Protein 2OZT (pdb70)

Solvent-accessible surface area: 14850 Å² total

Structure (mmCIF, N/CA/C/O backbone):
data_2OZT
#
_entry.id   2OZT
#
_cell.length_a   39.641
_cell.length_b   113.498
_cell.length_c   148.155
_cell.angle_alpha   90.00
_cell.angle_beta   90.00
_cell.angle_gamma   90.00
#
_symmetry.space_group_name_H-M   'C 2 2 21'
#
loop_
_entity.id
_entity.type
_entity.pdbx_description
1 polymer 'Tlr1174 protein'
2 non-polymer 'PHOSPHATE ION'
3 non-polymer 'SODIUM ION'
4 water water
#
loop_
_atom_site.group_PDB
_atom_site.id
_atom_site.type_symbol
_atom_site.label_atom_id
_atom_site.label_alt_id
_atom_site.label_comp_id
_atom_site.label_asym_id
_atom_site.label_entity_id
_atom_site.label_seq_id
_atom_site.pdbx_PDB_ins_code
_atom_site.Cartn_x
_atom_site.Cartn_y
_atom_site.Cartn_z
_atom_site.occupancy
_atom_site.B_iso_or_equiv
_atom_site.auth_seq_id
_atom_site.auth_comp_id
_atom_site.auth_asym_id
_atom_site.auth_atom_id
_atom_site.pdbx_PDB_model_num
ATOM 1 N N . SER A 1 2 ? 9.671 62.224 51.415 1.00 34.77 0 SER A N 1
ATOM 2 C CA . SER A 1 2 ? 10.320 61.206 50.518 1.00 33.98 0 SER A CA 1
ATOM 3 C C . SER A 1 2 ? 11.832 61.227 50.764 1.00 33.51 0 SER A C 1
ATOM 4 O O . SER A 1 2 ? 12.324 62.061 51.529 1.00 34.72 0 SER A O 1
ATOM 7 N N . LEU A 1 3 ? 12.562 60.300 50.136 1.00 31.40 1 LEU A N 1
ATOM 8 C CA . LEU A 1 3 ? 14.029 60.357 50.122 1.00 28.80 1 LEU A CA 1
ATOM 9 C C . LEU A 1 3 ? 14.572 59.722 48.834 1.00 26.92 1 LEU A C 1
ATOM 10 O O . LEU A 1 3 ? 13.819 59.109 48.099 1.00 26.21 1 LEU A O 1
ATOM 15 N N . ARG A 1 4 ? 15.858 59.915 48.567 1.00 24.69 2 ARG A N 1
ATOM 16 C CA . ARG A 1 4 ? 16.447 59.425 47.322 1.00 23.08 2 ARG A CA 1
ATOM 17 C C . ARG A 1 4 ? 17.063 58.052 47.579 1.00 21.51 2 ARG A C 1
ATOM 18 O O . ARG A 1 4 ? 17.375 57.691 48.717 1.00 19.71 2 ARG A O 1
ATOM 26 N N . TRP A 1 5 ? 17.264 57.302 46.501 1.00 20.82 3 TRP A N 1
ATOM 27 C CA . TRP A 1 5 ? 17.865 55.969 46.673 1.00 19.55 3 TRP A CA 1
ATOM 28 C C . TRP A 1 5 ? 18.585 55.503 45.415 1.00 19.12 3 TRP A C 1
ATOM 29 O O . TRP A 1 5 ? 18.430 56.077 44.321 1.00 20.07 3 TRP A O 1
ATOM 40 N N . GLN A 1 6 ? 19.380 54.451 45.597 1.00 18.42 4 GLN A N 1
ATOM 41 C CA . GLN A 1 6 ? 20.092 53.798 44.515 1.00 17.63 4 GLN A CA 1
ATOM 42 C C . GLN A 1 6 ? 20.104 52.309 44.843 1.00 17.33 4 GLN A C 1
ATOM 43 O O . GLN A 1 6 ? 19.952 51.904 46.005 1.00 17.16 4 GLN A O 1
ATOM 49 N N . TRP A 1 7 ? 20.337 51.496 43.804 1.00 15.13 5 TRP A N 1
ATOM 50 C CA . TRP A 1 7 ? 20.487 50.039 43.971 1.00 15.05 5 TRP A CA 1
ATOM 51 C C . TRP A 1 7 ? 21.663 49.573 43.111 1.00 15.43 5 TRP A C 1
ATOM 52 O O . TRP A 1 7 ? 21.979 50.196 42.069 1.00 14.92 5 TRP A O 1
ATOM 63 N N . ARG A 1 8 ? 22.337 48.509 43.565 1.00 14.54 6 ARG A N 1
ATOM 64 C CA . ARG A 1 8 ? 23.430 47.862 42.848 1.00 14.52 6 ARG A CA 1
ATOM 65 C C . ARG A 1 8 ? 23.281 46.370 42.966 1.00 14.50 6 ARG A C 1
ATOM 66 O O . ARG A 1 8 ? 23.031 45.878 44.063 1.00 14.82 6 ARG A O 1
ATOM 74 N N . ILE A 1 9 ? 23.485 45.669 41.850 1.00 13.93 7 ILE A N 1
ATOM 75 C CA . ILE A 1 9 ? 23.590 44.199 41.876 1.00 14.33 7 ILE A CA 1
ATOM 76 C C . ILE A 1 9 ? 24.911 43.790 42.486 1.00 15.19 7 ILE A C 1
ATOM 77 O O . ILE A 1 9 ? 25.910 44.504 42.368 1.00 15.60 7 ILE A O 1
ATOM 82 N N . TYR A 1 10 ? 24.901 42.619 43.137 1.00 14.58 8 TYR A N 1
ATOM 83 C CA . TYR A 1 10 ? 26.133 41.950 43.575 1.00 15.47 8 TYR A CA 1
ATOM 84 C C . TYR A 1 10 ? 26.110 40.510 43.139 1.00 16.42 8 TYR A C 1
ATOM 85 O O . TYR A 1 10 ? 25.056 39.970 42.964 1.00 15.91 8 TYR A O 1
ATOM 94 N N . GLU A 1 11 ? 27.289 39.924 42.899 1.00 19.46 9 GLU A N 1
ATOM 95 C CA . GLU A 1 11 ? 27.395 38.479 42.611 1.00 23.64 9 GLU A CA 1
ATOM 96 C C . GLU A 1 11 ? 28.680 38.028 43.290 1.00 24.45 9 GLU A C 1
ATOM 97 O O . GLU A 1 11 ? 29.775 38.284 42.771 1.00 25.86 9 GLU A O 1
ATOM 103 N N . GLU A 1 12 ? 28.543 37.373 44.448 1.00 24.87 10 GLU A N 1
ATOM 104 C CA . GLU A 1 12 ? 29.643 37.075 45.363 1.00 25.06 10 GLU A CA 1
ATOM 105 C C . GLU A 1 12 ? 29.964 35.570 45.401 1.00 25.11 10 GLU A C 1
ATOM 106 O O . GLU A 1 12 ? 29.118 34.750 45.727 1.00 24.23 10 GLU A O 1
ATOM 112 N N . PRO A 1 13 ? 31.196 35.188 45.031 1.00 24.81 11 PRO A N 1
ATOM 113 C CA . PRO A 1 13 ? 31.528 33.777 45.155 1.00 23.98 11 PRO A CA 1
ATOM 114 C C . PRO A 1 13 ? 31.377 33.242 46.590 1.00 22.43 11 PRO A C 1
ATOM 115 O O . PRO A 1 13 ? 31.685 33.937 47.570 1.00 21.91 11 PRO A O 1
ATOM 119 N N . LEU A 1 14 ? 30.931 31.997 46.711 1.00 21.86 12 LEU A N 1
ATOM 120 C CA . LEU A 1 14 ? 30.840 31.374 48.031 1.00 21.77 12 LEU A CA 1
ATOM 121 C C . LEU A 1 14 ? 32.266 31.108 48.495 1.00 22.89 12 LEU A C 1
ATOM 122 O O . LEU A 1 14 ? 33.185 31.018 47.654 1.00 23.47 12 LEU A O 1
ATOM 127 N N . GLN A 1 15 ? 32.472 30.989 49.812 1.00 22.53 13 GLN A N 1
ATOM 128 C CA . GLN A 1 15 ? 33.813 30.712 50.337 1.00 23.06 13 GLN A CA 1
ATOM 129 C C . GLN A 1 15 ? 34.265 29.299 49.939 1.00 24.57 13 GLN A C 1
ATOM 130 O O . GLN A 1 15 ? 35.458 29.046 49.746 1.00 24.67 13 GLN A O 1
ATOM 136 N N . GLU A 1 16 ? 33.314 28.393 49.851 1.00 24.82 14 GLU A N 1
ATOM 137 C CA . GLU A 1 16 ? 33.527 27.114 49.212 1.00 26.56 14 GLU A CA 1
ATOM 138 C C . GLU A 1 16 ? 32.199 26.662 48.645 1.00 28.02 14 GLU A C 1
ATOM 139 O O . GLU A 1 16 ? 31.141 27.131 49.082 1.00 28.16 14 GLU A O 1
ATOM 145 N N . PRO A 1 17 ? 32.237 25.776 47.635 1.00 29.55 15 PRO A N 1
ATOM 146 C CA . PRO A 1 17 ? 31.008 25.386 46.957 1.00 30.57 15 PRO A CA 1
ATOM 147 C C . PRO A 1 17 ? 30.060 24.655 47.890 1.00 31.94 15 PRO A C 1
ATOM 148 O O . PRO A 1 17 ? 30.514 23.971 48.815 1.00 31.57 15 PRO A O 1
ATOM 152 N N . LEU A 1 18 ? 28.762 24.804 47.643 1.00 32.99 16 LEU A N 1
ATOM 153 C CA . LEU A 1 18 ? 27.736 24.101 48.413 1.00 35.34 16 LEU A CA 1
ATOM 154 C C . LEU A 1 18 ? 26.997 23.069 47.569 1.00 36.83 16 LEU A C 1
ATOM 155 O O . LEU A 1 18 ? 26.290 23.413 46.626 1.00 36.30 16 LEU A O 1
ATOM 160 N N . THR A 1 19 ? 27.144 21.803 47.946 1.00 39.13 17 THR A N 1
ATOM 161 C CA . THR A 1 19 ? 26.437 20.732 47.253 1.00 41.40 17 THR A CA 1
ATOM 162 C C . THR A 1 19 ? 25.119 20.432 47.958 1.00 42.44 17 THR A C 1
ATOM 163 O O . THR A 1 19 ? 25.076 20.194 49.170 1.00 42.62 17 THR A O 1
ATOM 167 N N . THR A 1 20 ? 24.043 20.479 47.188 1.00 43.52 18 THR A 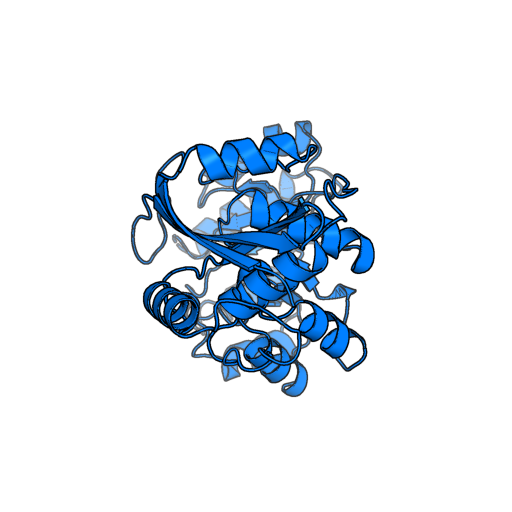N 1
ATOM 168 C CA . THR A 1 20 ? 22.742 20.005 47.632 1.00 44.97 18 THR A CA 1
ATOM 169 C C . THR A 1 20 ? 22.320 18.882 46.691 1.00 45.65 18 THR A C 1
ATOM 170 O O . THR A 1 20 ? 22.990 18.621 45.687 1.00 45.91 18 THR A O 1
ATOM 174 N N . ALA A 1 21 ? 21.199 18.239 47.005 1.00 46.41 19 ALA A N 1
ATOM 175 C CA . ALA A 1 21 ? 20.592 17.252 46.111 1.00 47.19 19 ALA A CA 1
ATOM 176 C C . ALA A 1 21 ? 20.295 17.819 44.707 1.00 47.46 19 ALA A C 1
ATOM 177 O O . ALA A 1 21 ? 20.292 17.072 43.724 1.00 48.15 19 ALA A O 1
ATOM 179 N N . GLN A 1 22 ? 20.077 19.134 44.622 1.00 47.46 20 GLN A N 1
ATOM 180 C CA . GLN A 1 22 ? 19.683 19.804 43.369 1.00 47.32 20 GLN A CA 1
ATOM 181 C C . GLN A 1 22 ? 20.852 20.430 42.586 1.00 46.47 20 GLN A C 1
ATOM 182 O O . GLN A 1 22 ? 20.634 21.163 41.616 1.00 47.05 20 GLN A O 1
ATOM 188 N N . GLY A 1 23 ? 22.088 20.153 42.996 1.00 45.57 21 GLY A N 1
ATOM 189 C CA . GLY A 1 23 ? 23.251 20.716 42.295 1.00 43.60 21 GLY A CA 1
ATOM 190 C C . GLY A 1 23 ? 24.179 21.519 43.190 1.00 42.23 21 GLY A C 1
ATOM 191 O O . GLY A 1 23 ? 23.879 21.748 44.362 1.00 42.29 21 GLY A O 1
ATOM 192 N N . VAL A 1 24 ? 25.312 21.934 42.624 1.00 40.44 22 VAL A N 1
ATOM 193 C CA . VAL A 1 24 ? 26.368 22.616 43.369 1.00 38.36 22 VAL A CA 1
ATOM 194 C C . VAL A 1 24 ? 26.254 24.120 43.154 1.00 36.61 22 VAL A C 1
ATOM 195 O O . VAL A 1 24 ? 26.225 24.589 42.017 1.00 37.48 22 VAL A O 1
ATOM 199 N N A TRP A 1 25 ? 26.165 24.849 44.274 0.50 35.08 23 TRP A N 1
ATOM 200 N N B TRP A 1 25 ? 26.200 24.881 44.231 0.50 35.68 23 TRP A N 1
ATOM 201 C CA A TRP A 1 25 ? 26.124 26.319 44.335 0.50 33.13 23 TRP A CA 1
ATOM 202 C CA B TRP A 1 25 ? 26.108 26.317 44.074 0.50 34.12 23 TRP A CA 1
ATOM 203 C C A TRP A 1 25 ? 27.557 26.876 44.345 0.50 31.89 23 TRP A C 1
ATOM 204 C C B TRP A 1 25 ? 27.456 26.959 44.388 0.50 32.57 23 TRP A C 1
ATOM 205 O O A TRP A 1 25 ? 28.394 26.379 45.105 0.50 32.07 23 TRP A O 1
ATOM 206 O O B TRP A 1 25 ? 28.131 26.577 45.344 0.50 32.61 23 TRP A O 1
ATOM 227 N N . ARG A 1 26 ? 27.847 27.903 43.538 1.00 30.99 24 ARG A N 1
ATOM 228 C CA . ARG A 1 26 ? 29.195 28.513 43.547 1.00 29.24 24 ARG A CA 1
ATOM 229 C C . ARG A 1 26 ? 29.255 30.015 43.885 1.00 26.87 24 ARG A C 1
ATOM 230 O O . ARG A 1 26 ? 30.320 30.571 44.155 1.00 24.69 24 ARG A O 1
ATOM 238 N N . SER A 1 27 ? 28.090 30.655 43.920 1.00 25.02 25 SER A N 1
ATOM 239 C CA . SER A 1 27 ? 28.038 32.076 44.162 1.00 22.94 25 SER A CA 1
ATOM 240 C C . SER A 1 27 ? 26.635 32.400 44.653 1.00 21.58 25 SER A C 1
ATOM 241 O O . SER A 1 27 ? 25.735 31.563 44.557 1.00 20.37 25 SER A O 1
ATOM 244 N N . ARG A 1 28 ? 26.496 33.596 45.224 1.00 19.35 26 ARG A N 1
ATOM 245 C CA . ARG A 1 28 ? 25.177 34.173 45.567 1.00 17.18 26 ARG A CA 1
ATOM 246 C C . ARG A 1 28 ? 25.108 35.550 44.949 1.00 15.39 26 ARG A C 1
ATOM 247 O O . ARG A 1 28 ? 26.092 36.270 44.983 1.00 17.42 26 ARG A O 1
ATOM 255 N N . SER A 1 29 ? 23.935 35.909 44.437 1.00 14.29 27 SER A N 1
ATOM 256 C CA . SER A 1 29 ? 23.710 37.243 43.840 1.00 14.51 27 SER A CA 1
ATOM 257 C C . SER A 1 29 ? 22.557 37.911 44.582 1.00 14.43 27 SER A C 1
ATOM 258 O O . SER A 1 29 ? 21.735 37.247 45.224 1.00 14.48 27 SER A O 1
ATOM 261 N N . GLY A 1 30 ? 22.489 39.238 44.463 1.00 13.50 28 GLY A N 1
ATOM 262 C CA . GLY A 1 30 ? 21.379 39.999 45.087 1.00 13.27 28 GLY A CA 1
ATOM 263 C C . GLY A 1 30 ? 21.515 41.445 44.743 1.00 13.16 28 GLY A C 1
ATOM 264 O O . GLY A 1 30 ? 22.290 41.819 43.845 1.00 12.76 28 GLY A O 1
ATOM 265 N N . ILE A 1 31 ? 20.749 42.255 45.468 1.00 11.83 29 ILE A N 1
ATOM 266 C CA . ILE A 1 31 ? 20.754 43.705 45.281 1.00 12.01 29 ILE A CA 1
ATOM 267 C C . ILE A 1 31 ? 21.001 44.360 46.605 1.00 12.43 29 ILE A C 1
ATOM 268 O O . ILE A 1 31 ? 20.411 43.963 47.637 1.00 12.52 29 ILE A O 1
ATOM 273 N N . TYR A 1 32 ? 21.878 45.367 46.589 1.00 13.33 30 TYR A N 1
ATOM 274 C CA . TYR A 1 32 ? 21.981 46.295 47.744 1.00 12.84 30 TYR A CA 1
ATOM 275 C C . TYR A 1 32 ? 21.286 47.604 47.441 1.00 13.47 30 TYR A C 1
ATOM 276 O O . TYR A 1 32 ? 21.406 48.140 46.342 1.00 13.41 30 TYR A O 1
ATOM 285 N N . LEU A 1 33 ? 20.560 48.102 48.445 1.00 13.74 31 LEU A N 1
ATOM 286 C CA . LEU A 1 33 ? 19.859 49.388 48.362 1.00 13.27 31 LEU A CA 1
ATOM 287 C C . LEU A 1 33 ? 20.565 50.374 49.264 1.00 14.69 31 LEU A C 1
ATOM 288 O O . LEU A 1 33 ? 20.936 50.038 50.373 1.00 13.81 31 LEU A O 1
ATOM 293 N N . ARG A 1 34 ? 20.704 51.609 48.757 1.00 15.54 32 ARG A N 1
ATOM 294 C CA . ARG A 1 34 ? 21.237 52.729 49.576 1.00 15.53 32 ARG A CA 1
ATOM 295 C C . ARG A 1 34 ? 20.269 53.891 49.509 1.00 15.42 32 ARG A C 1
ATOM 296 O O . ARG A 1 34 ? 20.005 54.378 48.422 1.00 16.18 32 ARG A O 1
ATOM 304 N N . LEU A 1 35 ? 19.792 54.340 50.689 1.00 16.30 33 LEU A N 1
ATOM 305 C CA . LEU A 1 35 ? 18.747 55.363 50.815 1.00 18.11 33 LEU A CA 1
ATOM 306 C C . LEU A 1 35 ? 19.409 56.569 51.470 1.00 17.60 33 LEU A C 1
ATOM 307 O O . LEU A 1 35 ? 20.239 56.405 52.326 1.00 17.18 33 LEU A O 1
ATOM 312 N N . GLU A 1 36 ? 19.087 57.777 51.003 1.00 18.88 34 GLU A N 1
ATOM 313 C CA . GLU A 1 36 ? 19.672 58.959 51.646 1.00 20.36 34 GLU A CA 1
ATOM 314 C C . GLU A 1 36 ? 18.631 60.051 51.719 1.00 21.29 34 GLU A C 1
ATOM 315 O O . GLU A 1 36 ? 17.972 60.352 50.731 1.00 22.39 34 GLU A O 1
ATOM 321 N N . ASP A 1 37 ? 18.479 60.634 52.908 1.00 22.92 35 ASP A N 1
ATOM 322 C CA . ASP A 1 37 ? 17.532 61.749 53.029 1.00 23.56 35 ASP A CA 1
ATOM 323 C C . ASP A 1 37 ? 18.197 63.094 52.728 1.00 24.50 35 ASP A C 1
ATOM 324 O O . ASP A 1 37 ? 19.413 63.175 52.482 1.00 23.21 35 ASP A O 1
ATOM 329 N N . GLU A 1 38 ? 17.383 64.144 52.738 1.00 26.67 36 GLU A N 1
ATOM 330 C CA . GLU A 1 38 ? 17.839 65.476 52.322 1.00 28.60 36 GLU A CA 1
ATOM 331 C C . GLU A 1 38 ? 19.046 65.932 53.145 1.00 27.86 36 GLU A C 1
ATOM 332 O O . GLU A 1 38 ? 19.941 66.596 52.614 1.00 27.78 36 GLU A O 1
ATOM 338 N N . GLN A 1 39 ? 19.063 65.591 54.429 1.00 27.55 37 GLN A N 1
ATOM 339 C CA . GLN A 1 39 ? 20.153 65.977 55.312 1.00 27.25 37 GLN A CA 1
ATOM 340 C C . GLN A 1 39 ? 21.465 65.209 55.107 1.00 27.57 37 GLN A C 1
ATOM 341 O O . GLN A 1 39 ? 22.534 65.706 55.432 1.00 29.64 37 GLN A O 1
ATOM 347 N N . GLY A 1 40 ? 21.400 63.999 54.567 1.00 24.91 38 GLY A N 1
ATOM 348 C CA . GLY A 1 40 ? 22.624 63.212 54.434 1.00 23.68 38 GLY A CA 1
ATOM 349 C C . GLY A 1 40 ? 22.618 61.931 55.252 1.00 22.62 38 GLY A C 1
ATOM 350 O O . GLY A 1 40 ? 23.632 61.216 55.318 1.00 23.52 38 GLY A O 1
ATOM 351 N N . GLN A 1 41 ? 21.494 61.641 55.889 1.00 20.85 39 GLN A N 1
ATOM 352 C CA . GLN A 1 41 ? 21.409 60.375 56.668 1.00 21.26 39 GLN A CA 1
ATOM 353 C C . GLN A 1 41 ? 21.203 59.265 55.660 1.00 20.44 39 GLN A C 1
ATOM 354 O O . GLN A 1 41 ? 20.543 59.485 54.661 1.00 20.28 39 GLN A O 1
ATOM 360 N N . VAL A 1 42 ? 21.796 58.108 55.937 1.00 21.24 40 VAL A N 1
ATOM 361 C CA . VAL A 1 42 ? 21.815 57.026 54.930 1.00 21.13 40 VAL A CA 1
ATOM 362 C C . VAL A 1 42 ? 21.271 55.752 55.559 1.00 20.90 40 VAL A C 1
ATOM 363 O O . VAL A 1 42 ? 21.434 55.526 56.754 1.00 22.88 40 VAL A O 1
ATOM 367 N N . GLY A 1 43 ? 20.583 54.946 54.749 1.00 18.46 41 GLY A N 1
ATOM 368 C CA . GLY A 1 43 ? 20.156 53.608 55.223 1.00 17.46 41 GLY A CA 1
ATOM 369 C C . GLY A 1 43 ? 20.481 52.624 54.113 1.00 16.88 41 GLY A C 1
ATOM 370 O O . GLY A 1 43 ? 20.718 53.015 52.964 1.00 16.28 41 GLY A O 1
ATOM 371 N N . TYR A 1 44 ? 20.514 51.341 54.490 1.00 15.45 42 TYR A N 1
ATOM 372 C CA . TYR A 1 44 ? 20.880 50.268 53.522 1.00 15.38 42 TYR A CA 1
ATOM 373 C C . TYR A 1 44 ? 19.994 49.057 53.698 1.00 15.09 42 TYR A C 1
ATOM 374 O O . TYR A 1 44 ? 19.563 48.774 54.798 1.00 15.74 42 TYR A O 1
ATOM 383 N N . GLY A 1 45 ? 19.768 48.334 52.598 1.00 13.36 43 GLY A N 1
ATOM 384 C CA . GLY A 1 45 ? 18.968 47.096 52.663 1.00 13.75 43 GLY A CA 1
ATOM 385 C C . GLY A 1 45 ? 19.531 46.157 51.614 1.00 13.69 43 GLY A C 1
ATOM 386 O O . GLY A 1 45 ? 20.332 46.522 50.744 1.00 13.97 43 GLY A O 1
ATOM 387 N N . GLU A 1 46 ? 19.089 44.909 51.738 1.00 12.77 44 GLU A N 1
ATOM 388 C CA . GLU A 1 46 ? 19.537 43.855 50.819 1.00 13.76 44 GLU A CA 1
ATOM 389 C C . GLU A 1 46 ? 18.361 42.999 50.385 1.00 13.37 44 GLU A C 1
ATOM 390 O O . GLU A 1 46 ? 17.569 42.544 51.215 1.00 13.01 44 GLU A O 1
ATOM 396 N N . ILE A 1 47 ? 18.286 42.757 49.069 1.00 11.99 45 ILE A N 1
ATOM 397 C CA . ILE A 1 47 ? 17.270 41.883 48.443 1.00 12.96 45 ILE A CA 1
ATOM 398 C C . ILE A 1 47 ? 17.999 40.697 47.823 1.00 12.72 45 ILE A C 1
ATOM 399 O O . ILE A 1 47 ? 18.756 40.848 46.858 1.00 13.64 45 ILE A O 1
ATOM 404 N N . ALA A 1 48 ? 17.802 39.502 48.392 1.00 12.37 46 ALA A N 1
ATOM 405 C CA . ALA A 1 48 ? 18.536 38.328 47.931 1.00 13.66 46 ALA A CA 1
ATOM 406 C C . ALA A 1 48 ? 17.660 37.075 47.913 1.00 13.80 46 ALA A C 1
ATOM 407 O O . ALA A 1 48 ? 17.898 36.165 48.707 1.00 13.47 46 ALA A O 1
ATOM 409 N N . PRO A 1 49 ? 16.697 36.976 46.993 1.00 13.28 47 PRO A N 1
ATOM 410 C CA . PRO A 1 49 ? 15.931 35.738 46.918 1.00 13.18 47 PRO A CA 1
ATOM 411 C C . PRO A 1 49 ? 16.870 34.555 46.616 1.00 14.25 47 PRO A C 1
ATOM 412 O O . PRO A 1 49 ? 17.967 34.727 46.018 1.00 13.71 47 PRO A O 1
ATOM 416 N N . LEU A 1 50 ? 16.490 33.379 47.096 1.00 14.62 48 LEU A N 1
ATOM 417 C CA . LEU A 1 50 ? 17.358 32.214 46.975 1.00 16.43 48 LEU A CA 1
ATOM 418 C C . LEU A 1 50 ? 16.800 31.294 45.876 1.00 16.86 48 LEU A C 1
ATOM 419 O O . LEU A 1 50 ? 15.662 30.881 45.963 1.00 19.21 48 LEU A O 1
ATOM 424 N N . PRO A 1 51 ? 17.576 31.069 44.784 1.00 18.27 49 PRO A N 1
ATOM 425 C CA . PRO A 1 51 ? 17.092 30.240 43.677 1.00 19.54 49 PRO A CA 1
ATOM 426 C C . PRO A 1 51 ? 16.526 28.900 44.165 1.00 19.29 49 PRO A C 1
ATOM 427 O O . PRO A 1 51 ? 17.180 28.194 44.953 1.00 20.05 49 PRO A O 1
ATOM 431 N N . GLY A 1 52 ? 15.319 28.596 43.704 1.00 21.44 50 GLY A N 1
ATOM 432 C CA . GLY A 1 52 ? 14.663 27.350 44.074 1.00 23.59 50 GLY A CA 1
ATOM 433 C C . GLY A 1 52 ? 13.710 27.492 45.236 1.00 24.08 50 GLY A C 1
ATOM 434 O O . GLY A 1 52 ? 12.837 26.650 45.407 1.00 25.96 50 GLY A O 1
ATOM 435 N N . TRP A 1 53 ? 13.852 28.564 46.025 1.00 21.90 51 TRP A N 1
ATOM 436 C CA . TRP A 1 53 ? 13.032 28.742 47.208 1.00 21.50 51 TRP A CA 1
ATOM 437 C C . TRP A 1 53 ? 11.921 29.760 46.919 1.00 22.84 51 TRP A C 1
ATOM 438 O O . TRP A 1 53 ? 12.122 30.989 46.950 1.00 22.75 51 TRP A O 1
ATOM 449 N N . GLY A 1 54 ? 10.736 29.254 46.628 1.00 23.48 52 GLY A N 1
ATOM 450 C CA . GLY A 1 54 ? 9.643 30.088 46.155 1.00 22.97 52 GLY A CA 1
ATOM 451 C C . GLY A 1 54 ? 9.767 30.564 44.712 1.00 23.25 52 GLY A C 1
ATOM 452 O O . GLY A 1 54 ? 10.692 30.177 43.979 1.00 24.94 52 GLY A O 1
ATOM 453 N N . SER A 1 55 ? 8.862 31.456 44.327 1.00 22.86 53 SER A N 1
ATOM 454 C CA . SER A 1 55 ? 8.756 31.903 42.940 1.00 22.95 53 SER A CA 1
ATOM 455 C C . SER A 1 55 ? 9.471 33.210 42.637 1.00 21.87 53 SER A C 1
ATOM 456 O O . SER A 1 55 ? 9.551 33.612 41.469 1.00 21.87 53 SER A O 1
ATOM 459 N N . GLU A 1 56 ? 9.971 33.889 43.669 1.00 19.42 54 GLU A N 1
ATOM 460 C CA . GLU A 1 56 ? 10.605 35.189 43.408 1.00 18.30 54 GLU A CA 1
ATOM 461 C C . GLU A 1 56 ? 11.974 34.973 42.769 1.00 18.42 54 GLU A C 1
ATOM 462 O O . GLU A 1 56 ? 12.767 34.099 43.198 1.00 18.87 54 GLU A O 1
ATOM 468 N N . THR A 1 57 ? 12.253 35.758 41.730 1.00 17.56 55 THR A N 1
ATOM 469 C CA . THR A 1 57 ? 13.567 35.718 41.078 1.00 17.15 55 THR A CA 1
ATOM 470 C C . THR A 1 57 ? 14.263 37.068 41.198 1.00 15.70 55 THR A C 1
ATOM 471 O O . THR A 1 57 ? 13.623 38.097 41.281 1.00 15.78 55 THR A O 1
ATOM 475 N N . LEU A 1 58 ? 15.584 37.039 41.198 1.00 14.82 56 LEU A N 1
ATOM 476 C CA . LEU A 1 58 ? 16.335 38.267 41.243 1.00 14.49 56 LEU A CA 1
ATOM 477 C C . LEU A 1 58 ? 15.961 39.111 40.033 1.00 15.03 56 LEU A C 1
ATOM 478 O O . LEU A 1 58 ? 15.859 40.353 40.131 1.00 14.44 56 LEU A O 1
ATOM 483 N N . ASN A 1 59 ? 15.770 38.506 38.868 1.00 13.80 57 ASN A N 1
ATOM 484 C CA . ASN A 1 59 ? 15.367 39.332 37.702 1.00 14.58 57 ASN A CA 1
ATOM 485 C C . ASN A 1 59 ? 14.084 40.090 37.921 1.00 14.50 57 ASN A C 1
ATOM 486 O O . ASN A 1 59 ? 13.951 41.266 37.490 1.00 15.39 57 ASN A O 1
ATOM 491 N N . ALA A 1 60 ? 13.136 39.491 38.613 1.00 14.14 58 ALA A N 1
ATOM 492 C CA . ALA A 1 60 ? 11.890 40.183 38.896 1.00 15.19 58 ALA A CA 1
ATOM 493 C C . ALA A 1 60 ? 12.105 41.332 39.902 1.00 14.26 58 ALA A C 1
ATOM 494 O O . ALA A 1 60 ? 11.460 42.397 39.810 1.00 14.57 58 ALA A O 1
ATOM 496 N N . ASP A 1 61 ? 13.002 41.147 40.870 1.00 14.86 59 ASP A N 1
ATOM 497 C CA . ASP A 1 61 ? 13.327 42.199 41.837 1.00 14.35 59 ASP A CA 1
ATOM 498 C C . ASP A 1 61 ? 14.022 43.371 41.117 1.00 13.85 59 ASP A C 1
ATOM 499 O O . ASP A 1 61 ? 13.811 44.567 41.447 1.00 14.98 59 ASP A O 1
ATOM 504 N N . ILE A 1 62 ? 14.862 43.037 40.131 1.00 13.79 60 ILE A N 1
ATOM 505 C CA . ILE A 1 62 ? 15.575 44.073 39.352 1.00 13.92 60 ILE A CA 1
ATOM 506 C C . ILE A 1 62 ? 14.562 44.899 38.571 1.00 13.86 60 ILE A C 1
ATOM 507 O O . ILE A 1 62 ? 14.612 46.156 38.578 1.00 14.61 60 ILE A O 1
ATOM 512 N N . ALA A 1 63 ? 13.616 44.227 37.937 1.00 13.93 61 ALA A N 1
ATOM 513 C CA . ALA A 1 63 ? 12.570 44.924 37.191 1.00 15.07 61 ALA A CA 1
ATOM 514 C C . ALA A 1 63 ? 11.796 45.858 38.136 1.00 15.99 61 ALA A C 1
ATOM 515 O O . ALA A 1 63 ? 11.524 47.012 37.808 1.00 17.11 61 ALA A O 1
ATOM 517 N N . LEU A 1 64 ? 11.456 45.369 39.327 1.00 15.22 62 LEU A N 1
ATOM 518 C CA . LEU A 1 64 ? 10.813 46.194 40.342 1.00 15.75 62 LEU A CA 1
ATOM 519 C C . LEU A 1 64 ? 11.639 47.420 40.632 1.00 14.25 62 LEU A C 1
ATOM 520 O O . LEU A 1 64 ? 11.098 48.550 40.620 1.00 16.50 62 LEU A O 1
ATOM 525 N N . CYS A 1 65 ? 12.939 47.258 40.887 1.00 13.86 63 CYS A N 1
ATOM 526 C CA . CYS A 1 65 ? 13.785 48.405 41.198 1.00 14.20 63 CYS A CA 1
ATOM 527 C C . CYS A 1 65 ? 13.763 49.420 40.062 1.00 16.36 63 CYS A C 1
ATOM 528 O O . CYS A 1 65 ? 13.797 50.617 40.307 1.00 17.90 63 CYS A O 1
ATOM 531 N N . GLN A 1 66 ? 13.679 48.955 38.823 1.00 15.53 64 GLN A N 1
ATOM 532 C CA . GLN A 1 66 ? 13.708 49.883 37.677 1.00 15.68 64 GLN A CA 1
ATOM 533 C C . 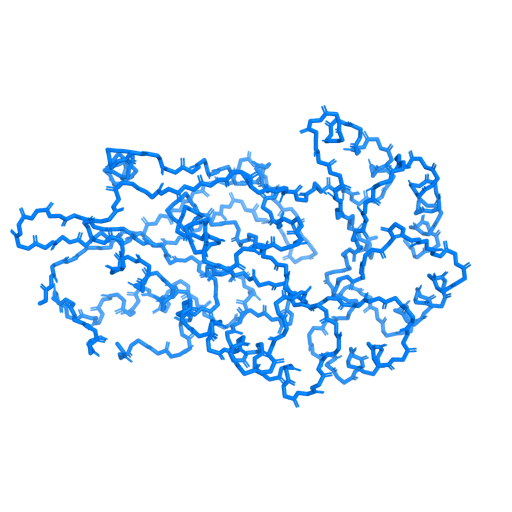GLN A 1 66 ? 12.370 50.554 37.453 1.00 17.88 64 GLN A C 1
ATOM 534 O O . GLN A 1 66 ? 12.302 51.574 36.738 1.00 20.19 64 GLN A O 1
ATOM 540 N N . GLN A 1 67 ? 11.304 50.015 38.028 1.00 18.31 65 GLN A N 1
ATOM 541 C CA . GLN A 1 67 ? 9.955 50.566 37.861 1.00 20.83 65 GLN A CA 1
ATOM 542 C C . GLN A 1 67 ? 9.591 51.579 38.936 1.00 20.99 65 GLN A C 1
ATOM 543 O O . GLN A 1 67 ? 8.731 52.441 38.708 1.00 22.57 65 GLN A O 1
ATOM 549 N N . LEU A 1 68 ? 10.222 51.493 40.104 1.00 20.93 66 LEU A N 1
ATOM 550 C CA . LEU A 1 68 ? 9.907 52.428 41.210 1.00 20.94 66 LEU A CA 1
ATOM 551 C C . LEU A 1 68 ? 10.353 53.857 40.936 1.00 22.51 66 LEU A C 1
ATOM 552 O O . LEU A 1 68 ? 11.367 54.078 40.276 1.00 23.53 66 LEU A O 1
ATOM 557 N N . PRO A 1 69 ? 9.616 54.837 41.488 1.00 24.69 67 PRO A N 1
ATOM 558 C CA . PRO A 1 69 ? 10.018 56.247 41.379 1.00 26.33 67 PRO A CA 1
ATOM 559 C C . PRO A 1 69 ? 11.372 56.548 42.018 1.00 27.21 67 PRO A C 1
ATOM 560 O O . PRO A 1 69 ? 11.826 55.795 42.879 1.00 28.28 67 PRO A O 1
ATOM 564 N N . GLY A 1 70 ? 12.004 57.645 41.612 1.00 27.29 68 GLY A N 1
ATOM 565 C CA . GLY A 1 70 ? 13.284 58.071 42.161 1.00 28.87 68 GLY A CA 1
ATOM 566 C C . GLY A 1 70 ? 13.234 58.568 43.602 1.00 30.68 68 GLY A C 1
ATOM 567 O O . GLY A 1 70 ? 14.280 58.786 44.222 1.00 29.97 68 GLY A O 1
ATOM 568 N N . HIS A 1 71 ? 12.025 58.758 44.125 1.00 31.43 69 HIS A N 1
ATOM 569 C CA . HIS A 1 71 ? 11.846 59.162 45.527 1.00 33.48 69 HIS A CA 1
ATOM 570 C C . HIS A 1 71 ? 10.882 58.195 46.212 1.00 33.08 69 HIS A C 1
ATOM 571 O O . HIS A 1 71 ? 9.751 57.988 45.738 1.00 34.53 69 HIS A O 1
ATOM 578 N N . LEU A 1 72 ? 11.303 57.652 47.346 1.00 31.02 70 LEU A N 1
ATOM 579 C CA . LEU A 1 72 ? 10.506 56.666 48.055 1.00 29.99 70 LEU A CA 1
ATOM 580 C C . LEU A 1 72 ? 9.676 57.289 49.175 1.00 29.13 70 LEU A C 1
ATOM 581 O O . LEU A 1 72 ? 10.127 58.209 49.865 1.00 27.85 70 LEU A O 1
ATOM 586 N N . THR A 1 73 ? 8.496 56.723 49.366 1.00 27.77 71 THR A N 1
ATOM 587 C CA . THR A 1 73 ? 7.609 57.044 50.490 1.00 27.77 71 THR A CA 1
ATOM 588 C C . THR A 1 73 ? 7.025 55.712 50.921 1.00 27.80 71 THR A C 1
ATOM 589 O O . THR A 1 73 ? 7.069 54.770 50.149 1.00 26.99 71 THR A O 1
ATOM 593 N N . PRO A 1 74 ? 6.440 55.625 52.136 1.00 28.30 72 PRO A N 1
ATOM 594 C CA . PRO A 1 74 ? 5.702 54.427 52.576 1.00 28.35 72 PRO A CA 1
ATOM 595 C C . PRO A 1 74 ? 4.611 53.970 51.608 1.00 28.50 72 PRO A C 1
ATOM 596 O O . PRO A 1 74 ? 4.456 52.755 51.367 1.00 29.19 72 PRO A O 1
ATOM 600 N N . GLU A 1 75 ? 3.873 54.918 51.037 1.00 29.66 73 GLU A N 1
ATOM 601 C CA . GLU A 1 75 ? 2.844 54.570 50.061 1.00 30.25 73 GLU A CA 1
ATOM 602 C C . GLU A 1 75 ? 3.435 53.965 48.766 1.00 29.43 73 GLU A C 1
ATOM 603 O O . GLU A 1 75 ? 2.907 52.973 48.239 1.00 29.74 73 GLU A O 1
ATOM 609 N N . ILE A 1 76 ? 4.550 54.517 48.284 1.00 29.00 74 ILE A N 1
ATOM 610 C CA . ILE A 1 76 ? 5.262 53.894 47.148 1.00 28.13 74 ILE A CA 1
ATOM 611 C C . ILE A 1 76 ? 5.736 52.468 47.514 1.00 28.18 74 ILE A C 1
ATOM 612 O O . ILE A 1 76 ? 5.550 51.510 46.739 1.00 28.11 74 ILE A O 1
ATOM 625 N N . ALA A 1 78 ? 4.433 50.467 49.610 1.00 28.25 76 ALA A N 1
ATOM 626 C CA . ALA A 1 78 ? 3.253 49.607 49.703 1.00 27.85 76 ALA A CA 1
ATOM 627 C C . ALA A 1 78 ? 2.825 49.038 48.351 1.00 27.45 76 ALA A C 1
ATOM 628 O O . ALA A 1 78 ? 2.072 48.061 48.309 1.00 28.83 76 ALA A O 1
ATOM 630 N N . THR A 1 79 ? 3.348 49.586 47.250 1.00 26.50 77 THR A N 1
ATOM 631 C CA . THR A 1 79 ? 3.006 49.079 45.913 1.00 26.26 77 THR A CA 1
ATOM 632 C C . THR A 1 79 ? 3.873 47.866 45.552 1.00 25.34 77 THR A C 1
ATOM 633 O O . THR A 1 79 ? 3.617 47.196 44.553 1.00 26.35 77 THR A O 1
ATOM 637 N N . ILE A 1 80 ? 4.889 47.567 46.357 1.00 24.37 78 ILE A N 1
ATOM 638 C CA . ILE A 1 80 ? 5.730 46.396 46.040 1.00 23.48 78 ILE A CA 1
ATOM 639 C C . ILE A 1 80 ? 4.887 45.111 46.095 1.00 23.69 78 ILE A C 1
ATOM 640 O O . ILE A 1 80 ? 4.236 44.857 47.108 1.00 24.41 78 ILE A O 1
ATOM 645 N N . PRO A 1 81 ? 4.857 44.312 44.998 1.00 23.82 79 PRO A N 1
ATOM 646 C CA . PRO A 1 81 ? 4.008 43.107 44.988 1.00 24.04 79 PRO A CA 1
ATOM 647 C C . PRO A 1 81 ? 4.311 42.129 46.122 1.00 24.06 79 PRO A C 1
ATOM 648 O O . PRO A 1 81 ? 5.478 41.910 46.456 1.00 22.81 79 PRO A O 1
ATOM 652 N N . GLU A 1 82 ? 3.273 41.541 46.709 1.00 23.94 80 GLU A N 1
ATOM 653 C CA . GLU A 1 82 ? 3.420 40.480 47.689 1.00 24.32 80 GLU A CA 1
ATOM 654 C C . GLU A 1 82 ? 4.187 39.312 47.105 1.00 22.95 80 GLU A C 1
ATOM 655 O O . GLU A 1 82 ? 4.770 38.511 47.855 1.00 23.21 80 GLU A O 1
ATOM 661 N N . ALA A 1 83 ? 4.197 39.197 45.772 1.00 20.98 81 ALA A N 1
ATOM 662 C CA . ALA A 1 83 ? 4.906 38.092 45.121 1.00 20.65 81 ALA A CA 1
ATOM 663 C C . ALA A 1 83 ? 6.432 38.292 45.148 1.00 18.71 81 ALA A C 1
ATOM 664 O O . ALA A 1 83 ? 7.177 37.430 44.709 1.00 18.87 81 ALA A O 1
ATOM 666 N N . LEU A 1 84 ? 6.886 39.443 45.645 1.00 17.34 82 LEU A N 1
ATOM 667 C CA . LEU A 1 84 ? 8.342 39.708 45.753 1.00 15.93 82 LEU A CA 1
ATOM 668 C C . LEU A 1 84 ? 8.734 39.944 47.233 1.00 14.85 82 LEU A C 1
ATOM 669 O O . LEU A 1 84 ? 9.107 41.064 47.635 1.00 14.43 82 LEU A O 1
ATOM 674 N N . PRO A 1 85 ? 8.626 38.908 48.064 1.00 14.10 83 PRO A N 1
ATOM 675 C CA . PRO A 1 85 ? 8.856 39.119 49.507 1.00 14.02 83 PRO A CA 1
ATOM 676 C C . PRO A 1 85 ? 10.275 39.507 49.883 1.00 13.92 83 PRO A C 1
ATOM 677 O O . PRO A 1 85 ? 10.456 40.276 50.833 1.00 13.57 83 PRO A O 1
ATOM 681 N N . ALA A 1 86 ? 11.291 39.017 49.168 1.00 13.38 84 ALA A N 1
ATOM 682 C CA . ALA A 1 86 ? 12.657 39.504 49.455 1.00 12.55 84 ALA A CA 1
ATOM 683 C C . ALA A 1 86 ? 12.798 41.015 49.172 1.00 12.37 84 ALA A C 1
ATOM 684 O O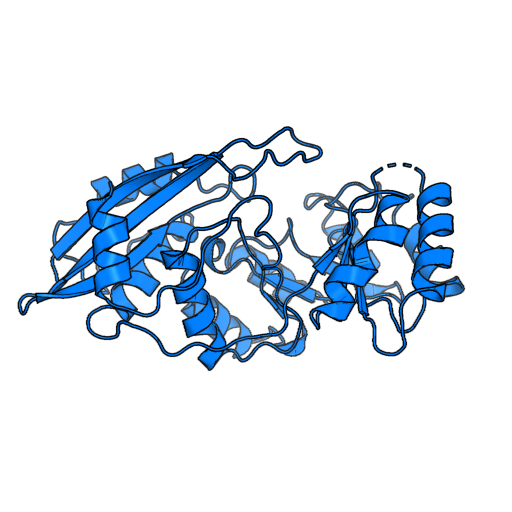 . ALA A 1 86 ? 13.500 41.704 49.906 1.00 13.53 84 ALA A O 1
ATOM 686 N N . ALA A 1 87 ? 12.140 41.474 48.102 1.00 11.90 85 ALA A N 1
ATOM 687 C CA . ALA A 1 87 ? 12.121 42.929 47.840 1.00 12.00 85 ALA A CA 1
ATOM 688 C C . ALA A 1 87 ? 11.408 43.684 48.958 1.00 13.39 85 ALA A C 1
ATOM 689 O O . ALA A 1 87 ? 11.905 44.743 49.382 1.00 14.21 85 ALA A O 1
ATOM 691 N N . GLN A 1 88 ? 10.269 43.171 49.430 1.00 13.44 86 GLN A N 1
ATOM 692 C CA . GLN A 1 88 ? 9.593 43.758 50.591 1.00 14.74 86 GLN A CA 1
ATOM 693 C C . GLN A 1 88 ? 10.546 43.848 51.789 1.00 14.53 86 GLN A C 1
ATOM 694 O O . GLN A 1 88 ? 10.628 44.886 52.471 1.00 14.84 86 GLN A O 1
ATOM 700 N N . PHE A 1 89 ? 11.279 42.781 52.077 1.00 14.48 87 PHE A N 1
ATOM 701 C CA . PHE A 1 89 ? 12.233 42.807 53.190 1.00 13.65 87 PHE A CA 1
ATOM 702 C C . PHE A 1 89 ? 13.307 43.851 52.954 1.00 14.53 87 PHE A C 1
ATOM 703 O O . PHE A 1 89 ? 13.629 44.667 53.849 1.00 13.45 87 PHE A O 1
ATOM 711 N N . GLY A 1 90 ? 13.860 43.863 51.739 1.00 13.68 88 GLY A N 1
ATOM 712 C CA . GLY A 1 90 ? 14.951 44.813 51.486 1.00 14.33 88 GLY A CA 1
ATOM 713 C C . GLY A 1 90 ? 14.541 46.271 51.627 1.00 13.65 88 GLY A C 1
ATOM 714 O O . GLY A 1 90 ? 15.258 47.041 52.296 1.00 13.64 88 GLY A O 1
ATOM 715 N N . PHE A 1 91 ? 13.407 46.616 51.021 1.00 14.16 89 PHE A N 1
ATOM 716 C CA . PHE A 1 91 ? 12.973 48.017 51.117 1.00 14.04 89 PHE A CA 1
ATOM 717 C C . PHE A 1 91 ? 12.548 48.366 52.529 1.00 15.39 89 PHE A C 1
ATOM 718 O O . PHE A 1 91 ? 12.871 49.446 52.996 1.00 15.41 89 PHE A O 1
ATOM 726 N N . ALA A 1 92 ? 11.842 47.488 53.215 1.00 13.97 90 ALA A N 1
ATOM 727 C CA . ALA A 1 92 ? 11.373 47.804 54.567 1.00 14.66 90 ALA A CA 1
ATOM 728 C C . ALA A 1 92 ? 12.529 47.998 55.524 1.00 16.02 90 ALA A C 1
ATOM 729 O O . ALA A 1 92 ? 12.580 48.970 56.310 1.00 16.34 90 ALA A O 1
ATOM 731 N N . THR A 1 93 ? 13.519 47.118 55.464 1.00 14.84 91 THR A N 1
ATOM 732 C CA . THR A 1 93 ? 14.692 47.228 56.337 1.00 14.28 91 THR A CA 1
ATOM 733 C C . THR A 1 93 ? 15.576 48.441 55.982 1.00 16.20 91 THR A C 1
ATOM 734 O O . THR A 1 93 ? 16.127 49.093 56.873 1.00 17.05 91 THR A O 1
ATOM 738 N N . ALA A 1 94 ? 15.711 48.726 54.696 1.00 15.64 92 ALA A N 1
ATOM 739 C CA . ALA A 1 94 ? 16.463 49.899 54.298 1.00 16.16 92 ALA A CA 1
ATOM 740 C C . ALA A 1 94 ? 15.783 51.138 54.873 1.00 17.38 92 ALA A C 1
ATOM 741 O O . ALA A 1 94 ? 16.472 51.993 55.440 1.00 17.44 92 ALA A O 1
ATOM 743 N N . TRP A 1 95 ? 14.481 51.252 54.684 1.00 16.84 93 TRP A N 1
ATOM 744 C CA . TRP A 1 95 ? 13.747 52.467 55.163 1.00 18.36 93 TRP A CA 1
ATOM 745 C C . TRP A 1 95 ? 13.952 52.622 56.664 1.00 19.55 93 TRP A C 1
ATOM 746 O O . TRP A 1 95 ? 14.251 53.710 57.163 1.00 20.84 93 TRP A O 1
ATOM 757 N N . GLN A 1 96 ? 13.804 51.526 57.388 1.00 20.06 94 GLN A N 1
ATOM 758 C CA . GLN A 1 96 ? 13.853 51.620 58.847 1.00 20.62 94 GLN A CA 1
ATOM 759 C C . GLN A 1 96 ? 15.248 51.961 59.333 1.00 20.24 94 GLN A C 1
ATOM 760 O O . GLN A 1 96 ? 15.400 52.553 60.422 1.00 21.74 94 GLN A O 1
ATOM 766 N N . SER A 1 97 ? 16.278 51.640 58.549 1.00 18.95 95 SER A N 1
ATOM 767 C CA . SER A 1 97 ? 17.660 51.931 58.936 1.00 18.35 95 SER A CA 1
ATOM 768 C C . SER A 1 97 ? 18.112 53.387 58.778 1.00 18.86 95 SER A C 1
ATOM 769 O O . SER A 1 97 ? 19.148 53.726 59.330 1.00 19.54 95 SER A O 1
ATOM 772 N N . VAL A 1 98 ? 17.373 54.185 58.005 1.00 19.14 96 VAL A N 1
ATOM 773 C CA . VAL A 1 98 ? 17.829 55.556 57.688 1.00 20.14 96 VAL A CA 1
ATOM 774 C C . VAL A 1 98 ? 17.974 56.345 58.986 1.00 21.89 96 VAL A C 1
ATOM 775 O O . VAL A 1 98 ? 16.987 56.541 59.708 1.00 23.40 96 VAL A O 1
ATOM 779 N N . GLY A 1 99 ? 19.204 56.796 59.231 1.00 22.51 97 GLY A N 1
ATOM 780 C CA . GLY A 1 99 ? 19.530 57.584 60.426 1.00 23.77 97 GLY A CA 1
ATOM 781 C C . GLY A 1 99 ? 19.530 56.774 61.707 1.00 25.00 97 GLY A C 1
ATOM 782 O O . GLY A 1 99 ? 19.566 57.345 62.812 1.00 25.38 97 GLY A O 1
ATOM 783 N N . ARG A 1 100 ? 19.518 55.441 61.585 1.00 24.20 98 ARG A N 1
ATOM 784 C CA . ARG A 1 100 ? 19.525 54.540 62.763 1.00 24.31 98 ARG A CA 1
ATOM 785 C C . ARG A 1 100 ? 20.749 53.618 62.828 1.00 23.69 98 ARG A C 1
ATOM 786 O O . ARG A 1 100 ? 20.875 52.795 63.745 1.00 24.69 98 ARG A O 1
ATOM 794 N N . LEU A 1 101 ? 21.653 53.739 61.859 1.00 22.43 99 LEU A N 1
ATOM 795 C CA . LEU A 1 101 ? 22.860 52.920 61.812 1.00 22.10 99 LEU A CA 1
ATOM 796 C C . LEU A 1 101 ? 24.038 53.555 62.540 1.00 22.72 99 LEU A C 1
ATOM 797 O O . LEU A 1 101 ? 24.185 54.796 62.510 1.00 24.16 99 LEU A O 1
ATOM 802 N N . PRO A 1 102 ? 24.900 52.730 63.151 1.00 23.05 100 PRO A N 1
ATOM 803 C CA . PRO A 1 102 ? 24.823 51.247 63.206 1.00 22.60 100 PRO A CA 1
ATOM 804 C C . PRO A 1 102 ? 23.887 50.721 64.296 1.00 23.08 100 PRO A C 1
ATOM 805 O O . PRO A 1 102 ? 23.639 51.405 65.279 1.00 23.00 100 PRO A O 1
ATOM 809 N N . TYR A 1 103 ? 23.429 49.478 64.143 1.00 22.11 101 TYR A N 1
ATOM 810 C CA . TYR A 1 103 ? 22.448 48.902 65.060 1.00 21.77 101 TYR A CA 1
ATOM 811 C C . TYR A 1 103 ? 23.091 48.223 66.239 1.00 22.78 101 TYR A C 1
ATOM 812 O O . TYR A 1 103 ? 24.180 47.678 66.120 1.00 23.20 101 TYR A O 1
ATOM 821 N N . ARG A 1 104 ? 22.356 48.215 67.360 1.00 24.10 102 ARG A N 1
ATOM 822 C CA . ARG A 1 104 ? 22.722 47.442 68.537 1.00 24.77 102 ARG A CA 1
ATOM 823 C C . ARG A 1 104 ? 22.315 46.001 68.281 1.00 23.73 102 ARG A C 1
ATOM 824 O O . ARG A 1 104 ? 21.176 45.733 67.915 1.00 24.18 102 ARG A O 1
ATOM 832 N N . VAL A 1 105 ? 23.271 45.095 68.389 1.00 23.32 103 VAL A N 1
ATOM 833 C CA . VAL A 1 105 ? 22.975 43.683 68.165 1.00 22.45 103 VAL A CA 1
ATOM 834 C C . VAL A 1 105 ? 23.678 42.875 69.235 1.00 22.46 103 VAL A C 1
ATOM 835 O O . VAL A 1 105 ? 24.470 43.412 70.017 1.00 23.23 103 VAL A O 1
ATOM 839 N N . ARG A 1 106 ? 23.360 41.597 69.301 1.00 21.22 104 ARG A N 1
ATOM 840 C CA . ARG A 1 106 ? 23.965 40.741 70.300 1.00 21.43 104 ARG A CA 1
ATOM 841 C C . ARG A 1 106 ? 24.245 39.355 69.734 1.00 21.19 104 ARG A C 1
ATOM 842 O O . ARG A 1 106 ? 23.627 38.957 68.727 1.00 20.36 104 ARG A O 1
ATOM 850 N N A PRO A 1 107 ? 25.232 38.670 70.336 0.50 21.10 105 PRO A N 1
ATOM 851 N N B PRO A 1 107 ? 25.163 38.572 70.354 0.50 20.41 105 PRO A N 1
ATOM 852 C CA A PRO A 1 107 ? 25.350 37.256 70.124 0.50 20.71 105 PRO A CA 1
ATOM 853 C CA B PRO A 1 107 ? 25.493 37.232 69.805 0.50 19.74 105 PRO A CA 1
ATOM 854 C C A PRO A 1 107 ? 24.069 36.583 70.585 0.50 20.64 105 PRO A C 1
ATOM 855 C C B PRO A 1 107 ? 24.650 36.022 70.295 0.50 19.57 105 PRO A C 1
ATOM 856 O O A PRO A 1 107 ? 23.576 36.819 71.694 0.50 21.21 105 PRO A O 1
ATOM 857 O O B PRO A 1 107 ? 25.064 35.270 71.162 0.50 19.48 105 PRO A O 1
ATOM 864 N N . TRP A 1 108 ? 23.498 35.823 69.669 1.00 19.40 106 TRP A N 1
ATOM 865 C CA . TRP A 1 108 ? 22.541 34.782 69.997 1.00 18.22 106 TRP A CA 1
ATOM 866 C C . TRP A 1 108 ? 23.186 33.427 69.774 1.00 17.99 106 TRP A C 1
ATOM 867 O O . TRP A 1 108 ? 24.111 33.320 68.942 1.00 19.12 106 TRP A O 1
ATOM 878 N N . PRO A 1 109 ? 22.722 32.401 70.502 1.00 17.03 107 PRO A N 1
ATOM 879 C CA . PRO A 1 109 ? 23.255 31.060 70.239 1.00 16.41 107 PRO A CA 1
ATOM 880 C C . PRO A 1 109 ? 23.035 30.686 68.780 1.00 16.03 107 PRO A C 1
ATOM 881 O O . PRO A 1 109 ? 21.956 31.005 68.220 1.00 14.87 107 PRO A O 1
ATOM 885 N N . ILE A 1 110 ? 24.013 29.979 68.209 1.00 14.51 108 ILE A N 1
ATOM 886 C CA . ILE A 1 110 ? 23.995 29.596 66.796 1.00 15.09 108 ILE A CA 1
ATOM 887 C C . ILE A 1 110 ? 24.027 28.077 66.684 1.00 13.75 108 ILE A C 1
ATOM 888 O O . ILE A 1 110 ? 24.769 27.427 67.412 1.00 16.54 108 ILE A O 1
ATOM 893 N N . CYS A 1 111 ? 23.226 27.515 65.788 1.00 12.41 109 CYS A N 1
ATOM 894 C CA . CYS A 1 111 ? 23.215 26.043 65.573 1.00 12.72 109 CYS A CA 1
ATOM 895 C C . CYS A 1 111 ? 24.398 25.636 64.730 1.00 13.62 109 CYS A C 1
ATOM 896 O O . CYS A 1 111 ? 24.700 26.260 63.698 1.00 15.09 109 CYS A O 1
ATOM 899 N N . ALA A 1 112 ? 25.091 24.587 65.165 1.00 13.70 110 ALA A N 1
ATOM 900 C CA . ALA A 1 112 ? 26.252 24.090 64.433 1.00 14.00 110 ALA A CA 1
ATOM 901 C C . ALA A 1 112 ? 25.801 22.989 63.472 1.00 14.23 110 ALA A C 1
ATOM 902 O O . ALA A 1 112 ? 24.988 22.140 63.826 1.00 16.93 110 ALA A O 1
ATOM 904 N N . LEU A 1 113 ? 26.358 22.978 62.275 1.00 14.02 111 LEU A N 1
ATOM 905 C CA . LEU A 1 113 ? 26.027 21.939 61.292 1.00 14.95 111 LEU A CA 1
ATOM 906 C C . LEU A 1 113 ? 26.936 20.736 61.447 1.00 15.10 111 LEU A C 1
ATOM 907 O O . LEU A 1 113 ? 28.116 20.850 61.781 1.00 15.73 111 LEU A O 1
ATOM 912 N N . LEU A 1 114 ? 26.361 19.572 61.154 1.00 13.54 112 LEU A N 1
ATOM 913 C CA . LEU A 1 114 ? 27.074 18.305 61.071 1.00 14.31 112 LEU A CA 1
ATOM 914 C C . LEU A 1 114 ? 26.809 17.680 59.704 1.00 14.25 112 LEU A C 1
ATOM 915 O O . LEU A 1 114 ? 25.662 17.594 59.240 1.00 15.14 112 LEU A O 1
ATOM 920 N N . GLY A 1 115 ? 27.902 17.303 59.054 1.00 15.54 113 GLY A N 1
ATOM 921 C CA . GLY A 1 115 ? 27.779 16.792 57.686 1.00 15.03 113 GLY A CA 1
ATOM 922 C C . GLY A 1 115 ? 27.138 15.413 57.641 1.00 16.60 113 GLY A C 1
ATOM 923 O O . GLY A 1 115 ? 27.081 14.701 58.637 1.00 16.41 113 GLY A O 1
ATOM 924 N N . SER A 1 116 ? 26.658 15.055 56.457 1.00 16.86 114 SER A N 1
ATOM 925 C CA . SER A 1 116 ? 25.993 13.768 56.314 1.00 18.48 114 SER A CA 1
ATOM 926 C C . SER A 1 116 ? 26.923 12.617 56.629 1.00 18.44 114 SER A C 1
ATOM 927 O O . SER A 1 116 ? 28.151 12.707 56.492 1.00 18.94 114 SER A O 1
ATOM 930 N N . GLY A 1 117 ? 26.333 11.515 57.034 1.00 18.90 115 GLY A N 1
ATOM 931 C CA . GLY A 1 117 ? 27.103 10.318 57.324 1.00 19.03 115 GLY A CA 1
ATOM 932 C C . GLY A 1 117 ? 27.913 10.338 58.583 1.00 20.02 115 GLY A C 1
ATOM 933 O O . GLY A 1 117 ? 27.649 11.116 59.503 1.00 19.35 115 GLY A O 1
ATOM 934 N N . GLN A 1 118 ? 28.937 9.493 58.607 1.00 21.49 116 GLN A N 1
ATOM 935 C CA . GLN A 1 118 ? 29.714 9.237 59.787 1.00 22.91 116 GLN A CA 1
ATOM 936 C C . GLN A 1 118 ? 30.480 10.476 60.245 1.00 21.79 116 GLN A C 1
ATOM 937 O O . GLN A 1 118 ? 30.928 10.529 61.403 1.00 22.12 116 GLN A O 1
ATOM 943 N N . ALA A 1 119 ? 30.591 11.452 59.343 1.00 20.95 117 ALA A N 1
ATOM 944 C CA . ALA A 1 119 ? 31.237 12.769 59.613 1.00 21.79 117 ALA A CA 1
ATOM 945 C C . ALA A 1 119 ? 30.688 13.397 60.873 1.00 20.70 117 ALA A C 1
ATOM 946 O O . ALA A 1 119 ? 31.427 14.056 61.643 1.00 21.78 117 ALA A O 1
ATOM 948 N N . ALA A 1 120 ? 29.390 13.239 61.092 1.00 17.96 118 ALA A N 1
ATOM 949 C CA . ALA A 1 120 ? 28.751 13.820 62.264 1.00 17.14 118 ALA A CA 1
ATOM 950 C C . ALA A 1 120 ? 29.478 13.461 63.554 1.00 16.73 118 ALA A C 1
ATOM 951 O O . ALA A 1 120 ? 29.508 14.261 64.492 1.00 17.86 118 ALA A O 1
ATOM 953 N N . LEU A 1 121 ? 30.049 12.245 63.605 1.00 16.94 119 LEU A N 1
ATOM 954 C CA . LEU A 1 121 ? 30.614 11.746 64.843 1.00 16.51 119 LEU A CA 1
ATOM 955 C C . LEU A 1 121 ? 31.947 12.416 65.197 1.00 17.69 119 LEU A C 1
ATOM 956 O O . LEU A 1 121 ? 32.396 12.292 66.327 1.00 19.41 119 LEU A O 1
ATOM 961 N N . GLU A 1 122 ? 32.523 13.150 64.246 1.00 17.74 120 GLU A N 1
ATOM 962 C CA . GLU A 1 122 ? 33.837 13.748 64.481 1.00 18.33 120 GLU A CA 1
ATOM 963 C C . GLU A 1 122 ? 33.751 15.264 64.364 1.00 17.31 120 GLU A C 1
ATOM 964 O O . GLU A 1 122 ? 34.739 15.960 64.629 1.00 16.01 120 GLU A O 1
ATOM 970 N N . GLN A 1 123 ? 32.578 15.783 63.999 1.00 16.42 121 GLN A N 1
ATOM 971 C CA . GLN A 1 123 ? 32.453 17.224 63.719 1.00 15.44 121 GLN A CA 1
ATOM 972 C C . GLN A 1 123 ? 31.778 18.045 64.813 1.00 15.52 121 GLN A C 1
ATOM 973 O O . GLN A 1 123 ? 31.773 19.279 64.722 1.00 16.22 121 GLN A O 1
ATOM 979 N N . TRP A 1 124 ? 31.224 17.418 65.825 1.00 14.12 122 TRP A N 1
ATOM 980 C CA . TRP A 1 124 ? 30.496 18.191 66.858 1.00 14.06 122 TRP A CA 1
ATOM 981 C C . TRP A 1 124 ? 31.427 18.764 67.912 1.00 14.29 122 TRP A C 1
ATOM 982 O O . TRP A 1 124 ? 31.121 19.816 68.519 1.00 13.84 122 TRP A O 1
ATOM 993 N N . GLN A 1 125 ? 32.571 18.114 68.117 1.00 13.76 123 GLN A N 1
ATOM 994 C CA . GLN A 1 125 ? 33.440 18.446 69.247 1.00 14.22 123 GLN A CA 1
ATOM 995 C C . GLN A 1 125 ? 34.005 19.867 69.195 1.00 14.79 123 GLN A C 1
ATOM 996 O O . GLN A 1 125 ? 33.973 20.554 70.220 1.00 14.61 123 GLN A O 1
ATOM 1002 N N . GLN A 1 126 ? 34.538 20.304 68.052 1.00 13.84 124 GLN A N 1
ATOM 1003 C CA . GLN A 1 126 ? 35.123 21.642 67.986 1.00 15.10 124 GLN A CA 1
ATOM 1004 C C . GLN A 1 126 ? 34.029 22.665 68.153 1.00 15.80 124 GLN A C 1
ATOM 1005 O O . GLN A 1 126 ? 34.243 23.683 68.826 1.00 15.24 124 GLN A O 1
ATOM 1011 N N . SER A 1 127 ? 32.844 22.427 67.573 1.00 13.91 125 SER A N 1
ATOM 1012 C CA . SER A 1 127 ? 31.737 23.363 67.762 1.00 13.69 125 SER A CA 1
ATOM 1013 C C . SER A 1 127 ? 31.281 23.446 69.220 1.00 13.25 125 SER A C 1
ATOM 1014 O O . SER A 1 127 ? 31.074 24.543 69.760 1.00 14.66 125 SER A O 1
ATOM 1017 N N . TRP A 1 128 ? 31.155 22.309 69.889 1.00 13.17 126 TRP A N 1
ATOM 1018 C CA . TRP A 1 128 ? 30.837 22.267 71.314 1.00 13.22 126 TRP A CA 1
ATOM 1019 C C . TRP A 1 128 ? 31.879 23.054 72.114 1.00 14.80 126 TRP A C 1
ATOM 1020 O O . TRP A 1 128 ? 31.538 23.867 73.008 1.00 14.12 126 TRP A O 1
ATOM 1031 N N . GLN A 1 129 ? 33.138 22.822 71.789 1.00 14.21 127 GLN A N 1
ATOM 1032 C CA . GLN A 1 129 ? 34.217 23.492 72.540 1.00 15.51 127 GLN A CA 1
ATOM 1033 C C . GLN A 1 129 ? 34.288 24.987 72.303 1.00 16.09 127 GLN A C 1
ATOM 1034 O O . GLN A 1 129 ? 35.017 25.681 73.061 1.00 16.44 127 GLN A O 1
ATOM 1040 N N . ARG A 1 130 ? 33.566 25.486 71.288 1.00 16.22 128 ARG A N 1
ATOM 1041 C CA . ARG A 1 130 ? 33.411 26.941 71.055 1.00 17.01 128 ARG A CA 1
ATOM 1042 C C . ARG A 1 130 ? 32.020 27.431 71.494 1.00 17.00 128 ARG A C 1
ATOM 1043 O O . ARG A 1 130 ? 31.595 28.541 71.147 1.00 19.16 128 ARG A O 1
ATOM 1051 N N . GLY A 1 131 ? 31.329 26.611 72.268 1.00 14.77 129 GLY A N 1
ATOM 1052 C CA . GLY A 1 131 ? 30.103 26.991 72.966 1.00 13.91 129 GLY A CA 1
ATOM 1053 C C . GLY A 1 131 ? 28.801 26.771 72.222 1.00 14.71 129 GLY A C 1
ATOM 1054 O O . GLY A 1 131 ? 27.748 27.206 72.702 1.00 15.96 129 GLY A O 1
ATOM 1055 N N . GLN A 1 132 ? 28.847 26.054 71.089 1.00 14.76 130 GLN A N 1
ATOM 1056 C CA . GLN A 1 132 ? 27.582 25.705 70.386 1.00 14.64 130 GLN A CA 1
ATOM 1057 C C . GLN A 1 132 ? 27.057 24.391 70.915 1.00 15.53 130 GLN A C 1
ATOM 1058 O O . GLN A 1 132 ? 27.796 23.419 70.953 1.00 17.32 130 GLN A O 1
ATOM 1064 N N . THR A 1 133 ? 25.780 24.362 71.282 1.00 14.67 131 THR A N 1
ATOM 1065 C CA . THR A 1 133 ? 25.212 23.211 71.986 1.00 15.23 131 THR A CA 1
ATOM 1066 C C . THR A 1 133 ? 24.012 22.640 71.248 1.00 15.06 131 THR A C 1
ATOM 1067 O O . THR A 1 133 ? 23.481 21.605 71.661 1.00 15.28 131 THR A O 1
ATOM 1071 N N . THR A 1 134 ? 23.602 23.291 70.152 1.00 13.26 132 THR A N 1
ATOM 1072 C CA . THR A 1 134 ? 22.529 22.758 69.290 1.00 13.77 132 THR A CA 1
ATOM 1073 C C . THR A 1 134 ? 23.141 22.496 67.947 1.00 13.23 132 THR A C 1
ATOM 1074 O O . THR A 1 134 ? 23.976 23.282 67.461 1.00 12.97 132 THR A O 1
ATOM 1078 N N . PHE A 1 135 ? 22.760 21.355 67.358 1.00 11.97 133 PHE A N 1
ATOM 1079 C CA . PHE A 1 135 ? 23.349 20.867 66.119 1.00 11.65 133 PHE A CA 1
ATOM 1080 C C . PHE A 1 135 ? 22.263 20.520 65.127 1.00 11.09 133 PHE A C 1
ATOM 1081 O O . PHE A 1 135 ? 21.158 20.170 65.539 1.00 12.63 133 PHE A O 1
ATOM 1089 N N . LYS A 1 136 ? 22.606 20.579 63.851 1.00 12.13 134 LYS A N 1
ATOM 1090 C CA . LYS A 1 136 ? 21.676 20.085 62.803 1.00 13.51 134 LYS A CA 1
ATOM 1091 C C . LYS A 1 136 ? 22.446 19.158 61.907 1.00 13.20 134 LYS A C 1
ATOM 1092 O O . LYS A 1 136 ? 23.479 19.544 61.359 1.00 13.80 134 LYS A O 1
ATOM 1098 N N . TRP A 1 137 ? 21.974 17.910 61.805 1.00 13.85 135 TRP A N 1
ATOM 1099 C CA . TRP A 1 137 ? 22.658 16.891 61.005 1.00 14.8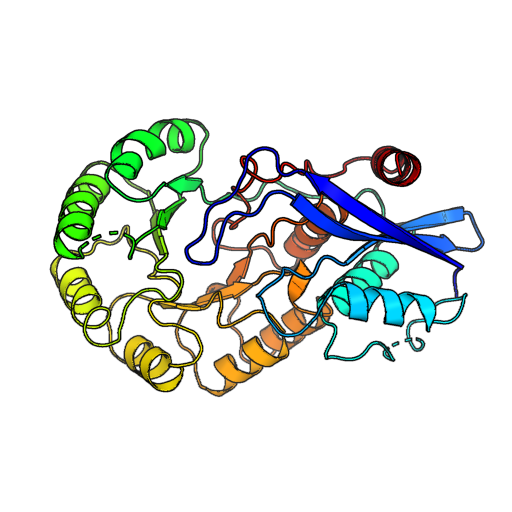7 135 TRP A CA 1
ATOM 1100 C C . TRP A 1 137 ? 21.799 16.543 59.795 1.00 13.89 135 TRP A C 1
ATOM 1101 O O . TRP A 1 137 ? 20.579 16.375 59.919 1.00 14.87 135 TRP A O 1
ATOM 1112 N N . LYS A 1 138 ? 22.438 16.453 58.638 1.00 15.33 136 LYS A N 1
ATOM 1113 C CA . LYS A 1 138 ? 21.768 16.113 57.386 1.00 16.76 136 LYS A CA 1
ATOM 1114 C C . LYS A 1 138 ? 21.506 14.631 57.321 1.00 16.46 136 LYS A C 1
ATOM 1115 O O . LYS A 1 138 ? 22.428 13.822 57.510 1.00 17.97 136 LYS A O 1
ATOM 1121 N N . VAL A 1 139 ? 20.229 14.299 57.088 1.00 15.08 137 VAL A N 1
ATOM 1122 C CA . VAL A 1 139 ? 19.796 12.906 56.899 1.00 15.66 137 VAL A CA 1
ATOM 1123 C C . VAL A 1 139 ? 19.078 12.756 55.556 1.00 16.72 137 VAL A C 1
ATOM 1124 O O . VAL A 1 139 ? 18.856 13.720 54.806 1.00 17.44 137 VAL A O 1
ATOM 1128 N N . GLY A 1 140 ? 18.751 11.504 55.233 1.00 16.71 138 GLY A N 1
ATOM 1129 C CA . GLY A 1 140 ? 18.200 11.210 53.899 1.00 16.14 138 GLY A CA 1
ATOM 1130 C C . GLY A 1 140 ? 19.243 11.095 52.808 1.00 18.09 138 GLY A C 1
ATOM 1131 O O . GLY A 1 140 ? 18.886 11.150 51.613 1.00 19.16 138 GLY A O 1
ATOM 1132 N N . VAL A 1 141 ? 20.509 10.930 53.204 1.00 17.71 139 VAL A N 1
ATOM 1133 C CA . VAL A 1 141 ? 21.623 10.800 52.244 1.00 20.61 139 VAL A CA 1
ATOM 1134 C C . VAL A 1 141 ? 22.048 9.347 52.100 1.00 22.26 139 VAL A C 1
ATOM 1135 O O . VAL A 1 141 ? 22.257 8.887 50.972 1.00 23.08 139 VAL A O 1
ATOM 1147 N N . SER A 1 143 ? 21.362 5.120 53.566 1.00 23.40 141 SER A N 1
ATOM 1148 C CA . SER A 1 143 ? 20.154 4.344 53.883 1.00 22.74 141 SER A CA 1
ATOM 1149 C C . SER A 1 143 ? 19.658 4.707 55.283 1.00 22.19 141 SER A C 1
ATOM 1150 O O . SER A 1 143 ? 20.458 5.121 56.124 1.00 21.37 141 SER A O 1
ATOM 1153 N N . PRO A 1 144 ? 18.354 4.561 55.552 1.00 21.50 142 PRO A N 1
ATOM 1154 C CA . PRO A 1 144 ? 17.854 4.767 56.902 1.00 21.45 142 PRO A CA 1
ATOM 1155 C C . PRO A 1 144 ? 18.568 3.965 57.964 1.00 22.23 142 PRO A C 1
ATOM 1156 O O . PRO A 1 1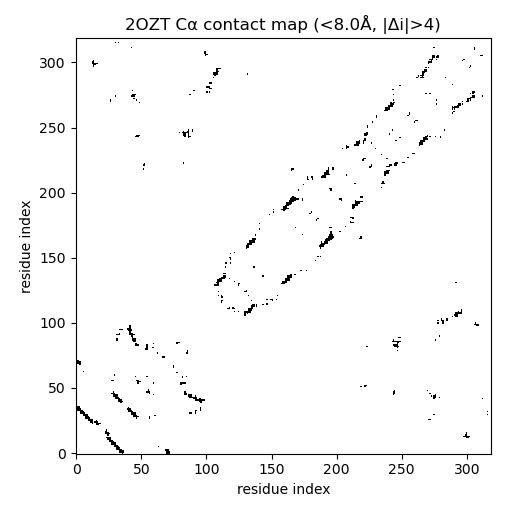44 ? 18.834 4.467 59.043 1.00 21.68 142 PRO A O 1
ATOM 1160 N N . GLU A 1 145 ? 18.907 2.713 57.662 1.00 22.01 143 GLU A N 1
ATOM 1161 C CA . GLU A 1 145 ? 19.500 1.881 58.679 1.00 23.67 143 GLU A CA 1
ATOM 1162 C C . GLU A 1 145 ? 20.902 2.357 59.018 1.00 21.89 143 GLU A C 1
ATOM 1163 O O . GLU A 1 145 ? 21.288 2.321 60.183 1.00 22.70 143 GLU A O 1
ATOM 1169 N N . GLU A 1 146 ? 21.631 2.826 58.012 1.00 21.74 144 GLU A N 1
ATOM 1170 C CA . GLU A 1 146 ? 22.986 3.339 58.242 1.00 21.59 144 GLU A CA 1
ATOM 1171 C C . GLU A 1 146 ? 22.940 4.631 59.072 1.00 20.73 144 GLU A C 1
ATOM 1172 O O . GLU A 1 146 ? 23.704 4.797 60.023 1.00 20.59 144 GLU A O 1
ATOM 1178 N N . GLU A 1 147 ? 22.012 5.509 58.709 1.00 19.07 145 GLU A N 1
ATOM 1179 C CA . GLU A 1 147 ? 21.867 6.763 59.464 1.00 17.54 145 GLU A CA 1
ATOM 1180 C C . GLU A 1 147 ? 21.383 6.519 60.882 1.00 17.85 145 GLU A C 1
ATOM 1181 O O . GLU A 1 147 ? 21.799 7.202 61.809 1.00 16.95 145 GLU A O 1
ATOM 1187 N N . GLN A 1 148 ? 20.513 5.518 61.085 1.00 17.25 146 GLN A N 1
ATOM 1188 C CA . GLN A 1 148 ? 20.044 5.215 62.406 1.00 18.59 146 GLN A CA 1
ATOM 1189 C C . GLN A 1 148 ? 21.171 4.684 63.299 1.00 18.45 146 GLN A C 1
ATOM 1190 O O . GLN A 1 148 ? 21.237 4.986 64.467 1.00 18.89 146 GLN A O 1
ATOM 1196 N N . ALA A 1 149 ? 22.070 3.896 62.719 1.00 19.99 147 ALA A N 1
ATOM 1197 C CA . ALA A 1 149 ? 23.231 3.422 63.475 1.00 19.50 147 ALA A CA 1
ATOM 1198 C C . ALA A 1 149 ? 24.182 4.530 63.880 1.00 18.69 147 ALA A C 1
ATOM 1199 O O . ALA A 1 149 ? 24.626 4.583 65.035 1.00 19.41 147 ALA A O 1
ATOM 1201 N N . ILE A 1 150 ? 24.397 5.479 62.953 1.00 18.03 148 ILE A N 1
ATOM 1202 C CA . ILE A 1 150 ? 25.208 6.674 63.261 1.00 17.38 148 ILE A CA 1
ATOM 1203 C C . ILE A 1 150 ? 24.488 7.491 64.330 1.00 16.26 148 ILE A C 1
ATOM 1204 O O . ILE A 1 150 ? 25.103 7.972 65.296 1.00 16.36 148 ILE A O 1
ATOM 1209 N N . LEU A 1 151 ? 23.175 7.644 64.163 1.00 16.09 149 LEU A N 1
ATOM 1210 C CA . LEU A 1 151 ? 22.420 8.461 65.105 1.00 15.31 149 LEU A CA 1
ATOM 1211 C C . LEU A 1 151 ? 22.500 7.914 66.536 1.00 16.25 149 LEU A C 1
ATOM 1212 O O . LEU A 1 151 ? 22.669 8.654 67.511 1.00 16.75 149 LEU A O 1
ATOM 1217 N N . LYS A 1 152 ? 22.384 6.587 66.652 1.00 17.81 150 LYS A N 1
ATOM 1218 C CA . LYS A 1 152 ? 22.522 5.934 67.941 1.00 19.23 150 LYS A CA 1
ATOM 1219 C C . LYS A 1 152 ? 23.888 6.286 68.597 1.00 17.95 150 LYS A C 1
ATOM 1220 O O . LYS A 1 152 ? 23.948 6.629 69.791 1.00 19.28 150 LYS A O 1
ATOM 1226 N N . ALA A 1 153 ? 24.957 6.218 67.815 1.00 18.63 151 ALA A N 1
ATOM 1227 C CA . ALA A 1 153 ? 26.302 6.544 68.313 1.00 17.94 151 ALA A CA 1
ATOM 1228 C C . ALA A 1 153 ? 26.425 8.044 68.645 1.00 17.46 151 ALA A C 1
ATOM 1229 O O . ALA A 1 153 ? 27.052 8.424 69.645 1.00 18.17 151 ALA A O 1
ATOM 1231 N N . LEU A 1 154 ? 25.819 8.884 67.795 1.00 16.55 152 LEU A N 1
ATOM 1232 C CA . LEU A 1 154 ? 25.892 10.342 67.993 1.00 16.60 152 LEU A CA 1
ATOM 1233 C C . LEU A 1 154 ? 25.180 10.732 69.258 1.00 18.05 152 LEU A C 1
ATOM 1234 O O . LEU A 1 154 ? 25.692 11.553 70.052 1.00 17.69 152 LEU A O 1
ATOM 1239 N N . LEU A 1 155 ? 24.000 10.150 69.494 1.00 16.28 153 LEU A N 1
ATOM 1240 C CA . LEU A 1 155 ? 23.269 10.494 70.700 1.00 18.94 153 LEU A CA 1
ATOM 1241 C C . LEU A 1 155 ? 23.985 10.036 71.955 1.00 19.21 153 LEU A C 1
ATOM 1242 O O . LEU A 1 155 ? 23.939 10.726 72.974 1.00 21.42 153 LEU A O 1
ATOM 1247 N N . ALA A 1 156 ? 24.640 8.877 71.874 1.00 19.78 154 ALA A N 1
ATOM 1248 C CA . ALA A 1 156 ? 25.461 8.404 72.996 1.00 20.74 154 ALA A CA 1
ATOM 1249 C C . ALA A 1 156 ? 26.674 9.274 73.289 1.00 20.42 154 ALA A C 1
ATOM 1250 O O . ALA A 1 156 ? 27.065 9.433 74.457 1.00 22.64 154 ALA A O 1
ATOM 1252 N N . ALA A 1 157 ? 27.279 9.832 72.241 1.00 19.84 155 ALA A N 1
ATOM 1253 C CA . ALA A 1 157 ? 28.487 10.649 72.358 1.00 19.52 155 ALA A CA 1
ATOM 1254 C C . ALA A 1 157 ? 28.253 12.118 72.763 1.00 18.40 155 ALA A C 1
ATOM 1255 O O . ALA A 1 157 ? 29.085 12.709 73.427 1.00 19.30 155 ALA A O 1
ATOM 1257 N N . LEU A 1 158 ? 27.137 12.709 72.334 1.00 17.45 156 LEU A N 1
ATOM 1258 C CA . LEU A 1 158 ? 26.912 14.140 72.615 1.00 16.56 156 LEU A CA 1
ATOM 1259 C C . LEU A 1 158 ? 26.838 14.386 74.108 1.00 15.99 156 LEU A C 1
ATOM 1260 O O . LEU A 1 158 ? 26.272 13.589 74.851 1.00 17.63 156 LEU A O 1
ATOM 1265 N N . PRO A 1 159 ? 27.421 15.497 74.583 1.00 15.06 157 PRO A N 1
ATOM 1266 C CA . PRO A 1 159 ? 27.403 15.715 76.046 1.00 15.31 157 PRO A CA 1
ATOM 1267 C C . PRO A 1 159 ? 26.032 16.066 76.586 1.00 15.17 157 PRO A C 1
ATOM 1268 O O . PRO A 1 159 ? 25.142 16.495 75.830 1.00 15.96 157 PRO A O 1
ATOM 1272 N N . PRO A 1 160 ? 25.845 15.956 77.907 1.00 15.70 158 PRO A N 1
ATOM 1273 C CA . PRO A 1 160 ? 24.616 16.433 78.532 1.00 15.77 158 PRO A CA 1
ATOM 1274 C C . PRO A 1 160 ? 24.313 17.866 78.154 1.00 14.73 158 PRO A C 1
ATOM 1275 O O . PRO A 1 160 ? 25.227 18.749 78.180 1.00 15.22 158 PRO A O 1
ATOM 1279 N N . GLY A 1 161 ? 23.055 18.090 77.788 1.00 14.19 159 GLY A N 1
ATOM 1280 C CA . GLY A 1 161 ? 22.623 19.437 77.408 1.00 14.68 159 GLY A CA 1
ATOM 1281 C C . GLY A 1 161 ? 22.609 19.673 75.907 1.00 15.95 159 GLY A C 1
ATOM 1282 O O . GLY A 1 161 ? 22.125 20.717 75.460 1.00 17.25 159 GLY A O 1
ATOM 1283 N N . ALA A 1 162 ? 23.192 18.757 75.118 1.00 14.30 160 ALA A N 1
ATOM 1284 C CA . ALA A 1 162 ? 23.146 18.875 73.656 1.00 14.61 160 ALA A CA 1
ATOM 1285 C C . ALA A 1 162 ? 21.698 18.798 73.120 1.00 15.52 160 ALA A C 1
ATOM 1286 O O . ALA A 1 162 ? 20.849 18.079 73.654 1.00 16.64 160 ALA A O 1
ATOM 1288 N N . LYS A 1 163 ? 21.466 19.481 72.008 1.00 15.57 161 LYS A N 1
ATOM 1289 C CA . LYS A 1 163 ? 20.190 19.360 71.278 1.00 15.61 161 LYS A CA 1
ATOM 1290 C C . LYS A 1 163 ? 20.507 19.076 69.824 1.00 15.38 161 LYS A C 1
ATOM 1291 O O . LYS A 1 163 ? 21.488 19.567 69.305 1.00 14.27 161 LYS A O 1
ATOM 1297 N N . LEU A 1 164 ? 19.697 18.238 69.160 1.00 13.66 162 LEU A N 1
ATOM 1298 C CA . LEU A 1 164 ? 19.994 17.814 67.801 1.00 13.90 162 LEU A CA 1
ATOM 1299 C C . LEU A 1 164 ? 18.751 17.914 66.911 1.00 14.60 162 LEU A C 1
ATOM 1300 O O . LEU A 1 164 ? 17.670 17.456 67.302 1.00 14.85 162 LEU A O 1
ATOM 1305 N N . ARG A 1 165 ? 18.913 18.576 65.770 1.00 12.57 163 ARG A N 1
ATOM 1306 C CA . ARG A 1 165 ? 17.895 18.680 64.717 1.00 13.34 163 ARG A CA 1
ATOM 1307 C C . ARG A 1 165 ? 18.286 17.743 63.592 1.00 13.84 163 ARG A C 1
ATOM 1308 O O . ARG A 1 165 ? 19.490 17.637 63.280 1.00 14.65 163 ARG A O 1
ATOM 1316 N N . LEU A 1 166 ? 17.317 17.042 63.006 1.00 13.18 164 LEU A N 1
ATOM 1317 C CA . LEU A 1 166 ? 17.624 16.158 61.879 1.00 13.70 164 LEU A CA 1
ATOM 1318 C C . LEU A 1 166 ? 17.021 16.765 60.624 1.00 14.28 164 LEU A C 1
ATOM 1319 O O . LEU A 1 166 ? 15.799 16.907 60.558 1.00 16.17 164 LEU A O 1
ATOM 1324 N N . ASP A 1 167 ? 17.824 17.080 59.619 1.00 1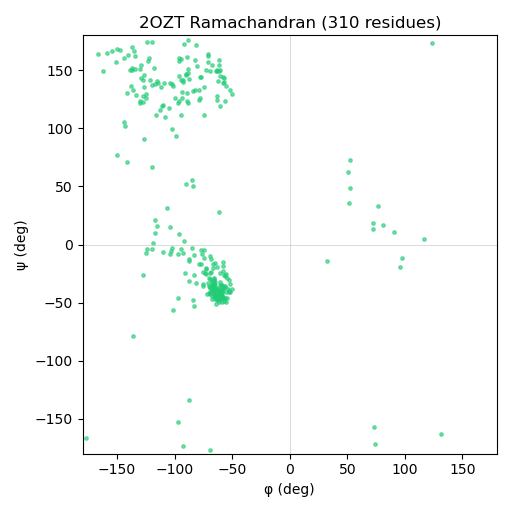3.44 165 ASP A N 1
ATOM 1325 C CA . ASP A 1 167 ? 17.299 17.752 58.449 1.00 14.65 165 ASP A CA 1
ATOM 1326 C C . ASP A 1 167 ? 17.257 16.811 57.258 1.00 14.88 165 ASP A C 1
ATOM 1327 O O . ASP A 1 167 ? 18.305 16.484 56.700 1.00 13.36 165 ASP A O 1
ATOM 1332 N N . ALA A 1 168 ? 16.041 16.439 56.859 1.00 13.94 166 ALA A N 1
ATOM 1333 C CA . ALA A 1 168 ? 15.892 15.591 55.699 1.00 14.74 166 ALA A CA 1
ATOM 1334 C C . ALA A 1 168 ? 15.814 16.334 54.372 1.00 14.44 166 ALA A C 1
ATOM 1335 O O . ALA A 1 168 ? 15.912 15.699 53.290 1.00 15.48 166 ALA A O 1
ATOM 1337 N N . ASN A 1 169 ? 15.597 17.658 54.400 1.00 13.55 167 ASN A N 1
ATOM 1338 C CA . ASN A 1 169 ? 15.507 18.446 53.169 1.00 14.82 167 ASN A CA 1
ATOM 1339 C C . ASN A 1 169 ? 14.531 17.875 52.159 1.00 15.21 167 ASN A C 1
ATOM 1340 O O . ASN A 1 169 ? 14.741 17.961 50.946 1.00 16.61 167 ASN A O 1
ATOM 1345 N N . GLY A 1 170 ? 13.435 17.317 52.669 1.00 13.55 168 GLY A N 1
ATOM 1346 C CA . GLY A 1 170 ? 12.379 16.831 51.792 1.00 16.48 168 GLY A CA 1
ATOM 1347 C C . GLY A 1 170 ? 12.766 15.562 51.043 1.00 16.46 168 GLY A C 1
ATOM 1348 O O . GLY A 1 170 ? 12.136 15.245 50.022 1.00 17.77 168 GLY A O 1
ATOM 1349 N N . SER A 1 171 ? 13.782 14.833 51.509 1.00 17.09 169 SER A N 1
ATOM 1350 C CA . SER A 1 171 ? 14.320 13.735 50.707 1.00 18.06 169 SER A CA 1
ATOM 1351 C C . SER A 1 171 ? 13.708 12.362 50.983 1.00 18.54 169 SER A C 1
ATOM 1352 O O . SER A 1 171 ? 14.045 11.385 50.269 1.00 19.91 169 SER A O 1
ATOM 1355 N N . TRP A 1 172 ? 12.860 12.229 51.994 1.00 17.12 170 TRP A N 1
ATOM 1356 C CA . TRP A 1 172 ? 12.274 10.906 52.275 1.00 16.74 170 TRP A CA 1
ATOM 1357 C C . TRP A 1 172 ? 10.989 10.754 51.494 1.00 17.99 170 TRP A C 1
ATOM 1358 O O . TRP A 1 172 ? 10.241 11.713 51.309 1.00 19.16 170 TRP A O 1
ATOM 1369 N N . ASP A 1 173 ? 10.699 9.524 51.053 1.00 18.36 171 ASP A N 1
ATOM 1370 C CA . ASP A 1 173 ? 9.322 9.239 50.638 1.00 18.84 171 ASP A CA 1
ATOM 1371 C C . ASP A 1 173 ? 8.449 8.941 51.859 1.00 17.87 171 ASP A C 1
ATOM 1372 O O . ASP A 1 173 ? 8.927 8.885 52.984 1.00 17.97 171 ASP A O 1
ATOM 1377 N N . ARG A 1 174 ? 7.153 8.831 51.637 1.00 17.92 172 ARG A N 1
ATOM 1378 C CA . ARG A 1 174 ? 6.241 8.788 52.751 1.00 17.37 172 ARG A CA 1
ATOM 1379 C C . ARG A 1 174 ? 6.460 7.523 53.619 1.00 16.84 172 ARG A C 1
ATOM 1380 O O . ARG A 1 174 ? 6.440 7.585 54.838 1.00 16.33 172 ARG A O 1
ATOM 1388 N N . ALA A 1 175 ? 6.680 6.365 52.986 1.00 18.59 173 ALA A N 1
ATOM 1389 C CA . ALA A 1 175 ? 6.841 5.144 53.787 1.00 19.36 173 ALA A CA 1
ATOM 1390 C C . ALA A 1 175 ? 8.133 5.230 54.610 1.00 18.54 173 ALA A C 1
ATOM 1391 O O . ALA A 1 175 ? 8.167 4.808 55.746 1.00 19.33 173 ALA A O 1
ATOM 1393 N N . THR A 1 176 ? 9.193 5.772 54.005 1.00 19.03 174 THR A N 1
ATOM 1394 C CA . THR A 1 176 ? 10.466 5.983 54.711 1.00 18.97 174 THR A CA 1
ATOM 1395 C C . THR A 1 176 ? 10.313 6.926 55.918 1.00 16.77 174 THR A C 1
ATOM 1396 O O . THR A 1 176 ? 10.853 6.662 56.988 1.00 17.83 174 THR A O 1
ATOM 1400 N N . ALA A 1 177 ? 9.603 8.042 55.723 1.00 17.63 175 ALA A N 1
ATOM 1401 C CA . ALA A 1 177 ? 9.378 8.974 56.813 1.00 16.92 175 ALA A CA 1
ATOM 1402 C C . ALA A 1 177 ? 8.664 8.263 57.950 1.00 17.26 175 ALA A C 1
ATOM 1403 O O . ALA A 1 177 ? 9.021 8.388 59.120 1.00 17.13 175 ALA A O 1
ATOM 1405 N N . ASN A 1 178 ? 7.632 7.500 57.608 1.00 17.93 176 ASN A N 1
ATOM 1406 C CA A ASN A 1 178 ? 6.893 6.809 58.634 0.50 18.11 176 ASN A CA 1
ATOM 1407 C CA B ASN A 1 178 ? 6.872 6.776 58.637 0.50 17.91 176 ASN A CA 1
ATOM 1408 C C . ASN A 1 178 ? 7.746 5.819 59.439 1.00 17.95 176 ASN A C 1
ATOM 1409 O O . ASN A 1 178 ? 7.632 5.759 60.668 1.00 18.21 176 ASN A O 1
ATOM 1418 N N . ARG A 1 179 ? 8.623 5.088 58.735 1.00 19.01 177 ARG A N 1
ATOM 1419 C CA . ARG A 1 179 ? 9.532 4.138 59.410 1.00 19.97 177 ARG A CA 1
ATOM 1420 C C . ARG A 1 179 ? 10.514 4.890 60.327 1.00 19.22 177 ARG A C 1
ATOM 1421 O O . ARG A 1 179 ? 10.776 4.469 61.458 1.00 19.20 177 ARG A O 1
ATOM 1429 N N . TRP A 1 180 ? 11.014 6.051 59.862 1.00 17.92 178 TRP A N 1
ATOM 1430 C CA . TRP A 1 180 ? 11.883 6.886 60.685 1.00 17.70 178 TRP A CA 1
ATOM 1431 C C . TRP A 1 180 ? 11.215 7.401 61.947 1.00 17.03 178 TRP A C 1
ATOM 1432 O O . TRP A 1 180 ? 11.792 7.361 63.038 1.00 17.49 178 TRP A O 1
ATOM 1443 N N . PHE A 1 181 ? 9.969 7.850 61.829 1.00 16.19 179 PHE A N 1
ATOM 1444 C CA . PHE A 1 181 ? 9.298 8.332 63.015 1.00 16.96 179 PHE A CA 1
ATOM 1445 C C . PHE A 1 181 ? 9.009 7.221 64.016 1.00 17.23 179 PHE A C 1
ATOM 1446 O O . PHE A 1 181 ? 9.035 7.461 65.207 1.00 17.89 179 PHE A O 1
ATOM 1454 N N . ALA A 1 182 ? 8.782 6.020 63.501 1.00 18.98 180 ALA A N 1
ATOM 1455 C CA . ALA A 1 182 ? 8.534 4.851 64.395 1.00 21.25 180 ALA A CA 1
ATOM 1456 C C . ALA A 1 182 ? 9.842 4.506 65.107 1.00 22.52 180 ALA A C 1
ATOM 1457 O O . ALA A 1 182 ? 9.846 4.256 66.328 1.00 24.32 180 ALA A O 1
ATOM 1459 N N . TRP A 1 183 ? 10.961 4.536 64.377 1.00 22.22 181 TRP A N 1
ATOM 1460 C CA . TRP A 1 183 ? 12.278 4.321 64.991 1.00 23.04 181 TRP A CA 1
ATOM 1461 C C . TRP A 1 183 ? 12.569 5.365 66.054 1.00 23.45 181 TRP A C 1
ATOM 1462 O O . TRP A 1 183 ? 13.066 5.055 67.147 1.00 23.80 181 TRP A O 1
ATOM 1473 N N . LEU A 1 184 ? 12.254 6.625 65.753 1.00 22.08 182 LEU A N 1
ATOM 1474 C CA . LEU A 1 184 ? 12.544 7.697 66.699 1.00 23.00 182 LEU A CA 1
ATOM 1475 C C . LEU A 1 184 ? 11.701 7.572 67.970 1.00 24.67 182 LEU A C 1
ATOM 1476 O O . LEU A 1 184 ? 12.151 7.915 69.062 1.00 24.14 182 LEU A O 1
ATOM 1481 N N . ASP A 1 185 ? 10.478 7.089 67.817 1.00 26.63 183 ASP A N 1
ATOM 1482 C CA . ASP A 1 185 ? 9.648 6.812 68.994 1.00 29.72 183 ASP A CA 1
ATOM 1483 C C . ASP A 1 185 ? 10.301 5.757 69.896 1.00 30.59 183 ASP A C 1
ATOM 1484 O O . ASP A 1 185 ? 10.306 5.897 71.124 1.00 31.71 183 ASP A O 1
ATOM 1489 N N . ARG A 1 186 ? 10.866 4.715 69.301 1.00 32.38 184 ARG A N 1
ATOM 1490 C CA . ARG A 1 186 ? 11.518 3.662 70.082 1.00 34.24 184 ARG A CA 1
ATOM 1491 C C . ARG A 1 186 ? 12.895 4.041 70.646 1.00 34.93 184 ARG A C 1
ATOM 1492 O O . ARG A 1 186 ? 13.257 3.599 71.747 1.00 36.30 184 ARG A O 1
ATOM 1500 N N . HIS A 1 187 ? 13.669 4.818 69.888 1.00 34.53 185 HIS A N 1
ATOM 1501 C CA . HIS A 1 187 ? 15.116 4.971 70.118 1.00 34.60 185 HIS A CA 1
ATOM 1502 C C . HIS A 1 187 ? 15.574 6.416 70.287 1.00 35.11 185 HIS A C 1
ATOM 1503 O O . HIS A 1 187 ? 16.756 6.697 70.565 1.00 36.42 185 HIS A O 1
ATOM 1510 N N . GLY A 1 188 ? 14.647 7.329 70.061 1.00 35.29 186 GLY A N 1
ATOM 1511 C CA . GLY A 1 188 ? 14.898 8.727 70.257 1.00 35.29 186 GLY A CA 1
ATOM 1512 C C . GLY A 1 188 ? 15.053 9.083 71.720 1.00 35.72 186 GLY A C 1
ATOM 1513 O O . GLY A 1 188 ? 14.961 8.253 72.622 1.00 36.75 186 GLY A O 1
ATOM 1514 N N . ASN A 1 189 ? 15.218 10.365 71.946 1.00 35.13 187 ASN A N 1
ATOM 1515 C CA . ASN A 1 189 ? 15.998 10.805 73.039 1.00 34.58 187 ASN A CA 1
ATOM 1516 C C . ASN A 1 189 ? 15.620 12.259 73.274 1.00 33.28 187 ASN A C 1
ATOM 1517 O O . ASN A 1 189 ? 15.295 12.965 72.329 1.00 32.24 187 ASN A O 1
ATOM 1522 N N . GLY A 1 190 ? 15.697 12.703 74.524 1.00 31.82 188 GLY A N 1
ATOM 1523 C CA . GLY A 1 190 ? 15.428 14.102 74.861 1.00 30.87 188 GLY A CA 1
ATOM 1524 C C . GLY A 1 190 ? 16.320 15.073 74.120 1.00 30.06 188 GLY A C 1
ATOM 1525 O O . GLY A 1 190 ? 16.021 16.271 74.068 1.00 30.08 188 GLY A O 1
ATOM 1526 N N . LYS A 1 191 ? 17.403 14.559 73.534 1.00 28.55 189 LYS A N 1
ATOM 1527 C CA . LYS A 1 191 ? 18.307 15.379 72.714 1.00 27.03 189 LYS A CA 1
ATOM 1528 C C . LYS A 1 191 ? 17.730 15.700 71.323 1.00 25.86 189 LYS A C 1
ATOM 1529 O O . LYS A 1 191 ? 18.122 16.704 70.745 1.00 26.09 189 LYS A O 1
ATOM 1535 N N . ILE A 1 192 ? 16.802 14.894 70.808 1.00 24.17 190 ILE A N 1
ATOM 1536 C CA . ILE A 1 192 ? 16.138 15.211 69.475 1.00 24.21 190 ILE A CA 1
ATOM 1537 C C . ILE A 1 192 ? 15.102 16.356 69.505 1.00 23.72 190 ILE A C 1
ATOM 1538 O O . ILE A 1 192 ? 14.016 16.223 70.055 1.00 25.55 190 ILE A O 1
ATOM 1543 N N . GLU A 1 193 ? 15.418 17.468 68.865 1.00 19.53 191 GLU A N 1
ATOM 1544 C CA . GLU A 1 193 ? 14.538 18.615 68.946 1.00 17.93 191 GLU A CA 1
ATOM 1545 C C . GLU A 1 193 ? 13.405 18.547 67.925 1.00 16.23 191 GLU A C 1
ATOM 1546 O O . GLU A 1 193 ? 12.236 18.794 68.241 1.00 18.08 191 GLU A O 1
ATOM 1552 N N . TYR A 1 194 ? 13.755 18.246 66.686 1.00 13.87 192 TYR A N 1
ATOM 1553 C CA . TYR A 1 194 ? 12.770 18.023 65.641 1.00 13.64 192 TYR A CA 1
ATOM 1554 C C . TYR A 1 194 ? 13.402 17.380 64.441 1.00 12.01 192 TYR A C 1
ATOM 1555 O O . TYR A 1 194 ? 14.652 17.333 64.320 1.00 12.04 192 TYR A O 1
ATOM 1564 N N . VAL A 1 195 ? 12.534 16.838 63.571 1.00 12.58 193 VAL A N 1
ATOM 1565 C CA . VAL A 1 195 ? 12.900 16.431 62.226 1.00 12.36 193 VAL A CA 1
ATOM 1566 C C . VAL A 1 195 ? 12.447 17.559 61.284 1.00 13.05 193 VAL A C 1
ATOM 1567 O O . VAL A 1 195 ? 11.284 17.945 61.287 1.00 14.36 193 VAL A O 1
ATOM 1571 N N . GLU A 1 196 ? 13.379 18.046 60.494 1.00 13.59 194 GLU A N 1
ATOM 1572 C CA . GLU A 1 196 ? 13.115 19.170 59.603 1.00 12.89 194 GLU A CA 1
ATOM 1573 C C . GLU A 1 196 ? 12.775 18.698 58.197 1.00 13.37 194 GLU A C 1
ATOM 1574 O O . GLU A 1 196 ? 13.526 17.889 57.623 1.00 13.60 194 GLU A O 1
ATOM 1580 N N . GLN A 1 197 ? 11.596 19.103 57.700 1.00 12.40 195 GLN A N 1
ATOM 1581 C CA . GLN A 1 197 ? 11.178 18.820 56.313 1.00 13.00 195 GLN A CA 1
ATOM 1582 C C . GLN A 1 197 ? 11.322 17.329 55.920 1.00 13.46 195 GLN A C 1
ATOM 1583 O O . GLN A 1 197 ? 12.076 16.998 55.015 1.00 13.75 195 GLN A O 1
ATOM 1589 N N . PRO A 1 198 ? 10.576 16.460 56.607 1.00 13.31 196 PRO A N 1
ATOM 1590 C CA . PRO A 1 198 ? 10.758 15.049 56.240 1.00 14.10 196 PRO A CA 1
ATOM 1591 C C . PRO A 1 198 ? 10.294 14.740 54.828 1.00 15.13 196 PRO A C 1
ATOM 1592 O O . PRO A 1 198 ? 10.887 13.856 54.171 1.00 17.28 196 PRO A O 1
ATOM 1596 N N . LEU A 1 199 ? 9.309 15.472 54.332 1.00 13.75 197 LEU A N 1
ATOM 1597 C CA . LEU A 1 199 ? 8.748 15.210 52.988 1.00 14.20 197 LEU A CA 1
ATOM 1598 C C . LEU A 1 199 ? 8.870 16.465 52.161 1.00 14.33 197 LEU A C 1
ATOM 1599 O O . LEU A 1 199 ? 8.941 17.555 52.737 1.00 15.39 197 LEU A O 1
ATOM 1604 N N . PRO A 1 200 ? 8.845 16.331 50.832 1.00 14.54 198 PRO A N 1
ATOM 1605 C CA . PRO A 1 200 ? 8.893 17.532 49.986 1.00 15.51 198 PRO A CA 1
ATOM 1606 C C . PRO A 1 200 ? 7.616 18.342 50.157 1.00 15.77 198 PRO A C 1
ATOM 1607 O O . PRO A 1 200 ? 6.589 17.837 50.566 1.00 15.17 198 PRO A O 1
ATOM 1611 N N . PRO A 1 201 ? 7.692 19.663 49.905 1.00 15.02 199 PRO A N 1
ATOM 1612 C CA . PRO A 1 201 ? 6.563 20.544 50.111 1.00 17.16 199 PRO A CA 1
ATOM 1613 C C . PRO A 1 201 ? 5.292 20.169 49.388 1.00 17.40 199 PRO A C 1
ATOM 1614 O O . PRO A 1 201 ? 4.232 20.521 49.874 1.00 18.20 199 PRO A O 1
ATOM 1618 N N . ASP A 1 202 ? 5.390 19.448 48.270 1.00 18.01 200 ASP A N 1
ATOM 1619 C CA . ASP A 1 202 ? 4.167 19.095 47.561 1.00 19.85 200 ASP A CA 1
ATOM 1620 C C . ASP A 1 202 ? 3.303 18.108 48.342 1.00 19.21 200 ASP A C 1
ATOM 1621 O O . ASP A 1 202 ? 2.087 18.007 48.076 1.00 21.17 200 ASP A O 1
ATOM 1626 N N . GLN A 1 203 ? 3.908 17.334 49.252 1.00 17.91 201 GLN A N 1
ATOM 1627 C CA . GLN A 1 203 ? 3.199 16.339 50.046 1.00 18.10 201 GLN A CA 1
ATOM 1628 C C . GLN A 1 203 ? 2.692 16.947 51.338 1.00 18.11 201 GLN A C 1
ATOM 1629 O O . GLN A 1 203 ? 2.887 16.415 52.415 1.00 17.12 201 GLN A O 1
ATOM 1635 N N . TRP A 1 204 ? 1.984 18.067 51.202 1.00 17.82 202 TRP A N 1
ATOM 1636 C CA . TRP A 1 204 ? 1.538 18.800 52.388 1.00 19.16 202 TRP A CA 1
ATOM 1637 C C . TRP A 1 204 ? 0.549 18.043 53.262 1.00 17.84 202 TRP A C 1
ATOM 1638 O O . TRP A 1 204 ? 0.560 18.161 54.478 1.00 16.71 202 TRP A O 1
ATOM 1649 N N . GLN A 1 205 ? -0.334 17.247 52.648 1.00 19.49 203 GLN A N 1
ATOM 1650 C CA . GLN A 1 205 ? -1.301 16.513 53.448 1.00 19.28 203 GLN A CA 1
ATOM 1651 C C . GLN A 1 205 ? -0.641 15.473 54.319 1.00 18.83 203 GLN A C 1
ATOM 1652 O O . GLN A 1 205 ? -1.020 15.310 55.497 1.00 18.34 203 GLN A O 1
ATOM 1658 N N . ALA A 1 206 ? 0.356 14.771 53.773 1.00 17.04 204 ALA A N 1
ATOM 1659 C CA . ALA A 1 206 ? 1.061 13.782 54.577 1.00 17.64 204 ALA A CA 1
ATOM 1660 C C . ALA A 1 206 ? 1.950 14.451 55.650 1.00 16.97 204 ALA A C 1
ATOM 1661 O O . ALA A 1 206 ? 2.104 13.942 56.756 1.00 17.26 204 ALA A O 1
ATOM 1663 N N . LEU A 1 207 ? 2.498 15.620 55.320 1.00 16.88 205 LEU A N 1
ATOM 1664 C CA . LEU A 1 207 ? 3.337 16.312 56.295 1.00 16.45 205 LEU A CA 1
ATOM 1665 C C . LEU A 1 207 ? 2.483 16.701 57.488 1.00 15.04 205 LEU A C 1
ATOM 1666 O O . LEU A 1 207 ? 2.880 16.532 58.627 1.00 14.73 205 LEU A O 1
ATOM 1671 N N . LEU A 1 208 ? 1.291 17.228 57.187 1.00 14.32 206 LEU A N 1
ATOM 1672 C CA . LEU A 1 208 ? 0.371 17.616 58.250 1.00 15.27 206 LEU A CA 1
ATOM 1673 C C . LEU A 1 208 ? -0.075 16.422 59.106 1.00 14.63 206 LEU A C 1
ATOM 1674 O O . LEU A 1 208 ? -0.014 16.447 60.338 1.00 14.79 206 LEU A O 1
ATOM 1679 N N . SER A 1 209 ? -0.470 15.328 58.431 1.00 16.03 207 SER A N 1
ATOM 1680 C CA . SER A 1 209 ? -0.899 14.130 59.138 1.00 16.78 207 SER A CA 1
ATOM 1681 C C . SER A 1 209 ? 0.214 13.531 60.013 1.00 16.31 207 SER A C 1
ATOM 1682 O O . SER A 1 209 ? -0.012 13.166 61.155 1.00 17.52 207 SER A O 1
ATOM 1685 N N . LEU A 1 210 ? 1.442 13.493 59.479 1.00 15.26 208 LEU A N 1
ATOM 1686 C CA . LEU A 1 210 ? 2.567 13.053 60.295 1.00 16.02 208 LEU A CA 1
ATOM 1687 C C . LEU A 1 210 ? 2.725 13.950 61.530 1.00 14.69 208 LEU A C 1
ATOM 1688 O O . LEU A 1 210 ? 2.857 13.469 62.638 1.00 15.82 208 LEU A O 1
ATOM 1693 N N . ALA A 1 211 ? 2.740 15.268 61.337 1.00 13.68 209 ALA A N 1
ATOM 1694 C CA . ALA A 1 211 ? 2.948 16.100 62.507 1.00 14.26 209 ALA A CA 1
ATOM 1695 C C . ALA A 1 211 ? 1.885 15.895 63.574 1.00 12.81 209 ALA A C 1
ATOM 1696 O O . ALA A 1 211 ? 2.158 16.026 64.757 1.00 13.88 209 ALA A O 1
ATOM 1698 N N . GLN A 1 212 ? 0.657 15.641 63.112 1.00 13.87 210 GLN A N 1
ATOM 1699 C CA . GLN A 1 212 ? -0.478 15.453 64.023 1.00 14.36 210 GLN A CA 1
ATOM 1700 C C . GLN A 1 212 ? -0.495 14.083 64.718 1.00 16.37 210 GLN A C 1
ATOM 1701 O O . GLN A 1 212 ? -1.271 13.876 65.642 1.00 16.46 210 GLN A O 1
ATOM 1707 N N . THR A 1 213 ? 0.384 13.183 64.309 1.00 17.36 211 THR A N 1
ATOM 1708 C CA . THR A 1 213 ? 0.281 11.824 64.849 1.00 18.30 211 THR A CA 1
ATOM 1709 C C . THR A 1 213 ? 1.555 11.266 65.458 1.00 19.10 211 THR A C 1
ATOM 1710 O O . THR A 1 213 ? 1.489 10.397 66.340 1.00 20.96 211 THR A O 1
ATOM 1714 N N . VAL A 1 214 ? 2.714 11.732 65.015 1.00 18.40 212 VAL A N 1
ATOM 1715 C CA . VAL A 1 214 ? 3.964 11.161 65.538 1.00 17.63 212 VAL A CA 1
ATOM 1716 C C . VAL A 1 214 ? 4.462 11.869 66.787 1.00 18.50 212 VAL A C 1
ATOM 1717 O O . VAL A 1 214 ? 4.101 13.025 67.019 1.00 18.14 212 VAL A O 1
ATOM 1721 N N . THR A 1 215 ? 5.346 11.217 67.541 1.00 19.21 213 THR A N 1
ATOM 1722 C CA . THR A 1 215 ? 5.777 11.703 68.837 1.00 21.81 213 THR A CA 1
ATOM 1723 C C . THR A 1 215 ? 6.962 12.674 68.801 1.00 21.29 213 THR A C 1
ATOM 1724 O O . THR A 1 215 ? 7.250 13.321 69.798 1.00 24.40 213 THR A O 1
ATOM 1728 N N . THR A 1 216 ? 7.628 12.768 67.659 1.00 18.67 214 THR A N 1
ATOM 1729 C CA . THR A 1 216 ? 8.771 13.679 67.492 1.00 17.90 214 THR A CA 1
ATOM 1730 C C . THR A 1 216 ? 8.291 14.914 66.735 1.00 16.69 214 THR A C 1
ATOM 1731 O O . THR A 1 216 ? 7.574 14.776 65.758 1.00 15.77 214 THR A O 1
ATOM 1735 N N . ALA A 1 217 ? 8.711 16.097 67.193 1.00 16.02 215 ALA A N 1
ATOM 1736 C CA . ALA A 1 217 ? 8.328 17.334 66.531 1.00 15.03 215 ALA A CA 1
ATOM 1737 C C . ALA A 1 217 ? 8.862 17.430 65.108 1.00 13.58 215 ALA A C 1
ATOM 1738 O O . ALA A 1 217 ? 9.926 16.922 64.795 1.00 14.02 215 ALA A O 1
ATOM 1740 N N . ILE A 1 218 ? 8.125 18.122 64.269 1.00 12.64 216 ILE A N 1
ATOM 1741 C CA . ILE A 1 218 ? 8.525 18.323 62.876 1.00 12.67 216 ILE A CA 1
ATOM 1742 C C . ILE A 1 218 ? 8.635 19.827 62.620 1.00 11.97 216 ILE A C 1
ATOM 1743 O O . ILE A 1 218 ? 7.836 20.615 63.152 1.00 14.06 216 ILE A O 1
ATOM 1748 N N . ALA A 1 219 ? 9.634 20.210 61.836 1.00 11.52 217 ALA A N 1
ATOM 1749 C CA . ALA A 1 219 ? 9.797 21.606 61.424 1.00 12.04 217 ALA A CA 1
ATOM 1750 C C . ALA A 1 219 ? 9.623 21.743 59.929 1.00 13.42 217 ALA A C 1
ATOM 1751 O O . ALA A 1 219 ? 10.135 20.952 59.147 1.00 14.42 217 ALA A O 1
ATOM 1753 N N . LEU A 1 220 ? 8.969 22.815 59.495 1.00 12.74 218 LEU A N 1
ATOM 1754 C CA . LEU A 1 220 ? 8.897 23.143 58.071 1.00 13.10 218 LEU A CA 1
ATOM 1755 C C . LEU A 1 220 ? 9.984 24.122 57.693 1.00 13.16 218 LEU A C 1
ATOM 1756 O O . LEU A 1 220 ? 10.303 25.029 58.472 1.00 13.86 218 LEU A O 1
ATOM 1761 N N . ASP A 1 221 ? 10.555 23.916 56.508 1.00 12.92 219 ASP A N 1
ATOM 1762 C CA . ASP A 1 221 ? 11.668 24.776 56.050 1.00 13.36 219 ASP A CA 1
ATOM 1763 C C . ASP A 1 221 ? 11.393 25.105 54.594 1.00 14.28 219 ASP A C 1
ATOM 1764 O O . ASP A 1 221 ? 10.923 26.202 54.298 1.00 14.12 219 ASP A O 1
ATOM 1769 N N . GLU A 1 222 ? 11.670 24.183 53.679 1.00 14.68 220 GLU A N 1
ATOM 1770 C CA . GLU A 1 222 ? 11.352 24.404 52.274 1.00 14.44 220 GLU A CA 1
ATOM 1771 C C . GLU A 1 222 ? 9.889 24.751 52.083 1.00 15.15 220 GLU A C 1
ATOM 1772 O O . GLU A 1 222 ? 9.541 25.512 51.155 1.00 15.66 220 GLU A O 1
ATOM 1778 N N . SER A 1 223 ? 9.024 24.262 52.975 1.00 13.34 221 SER A N 1
ATOM 1779 C CA . SER A 1 223 ? 7.604 24.559 52.872 1.00 14.89 221 SER A CA 1
ATOM 1780 C C . SER A 1 223 ? 7.219 25.985 53.241 1.00 15.54 221 SER A C 1
ATOM 1781 O O . SER A 1 223 ? 6.093 26.419 52.895 1.00 15.82 221 SER A O 1
ATOM 1784 N N . VAL A 1 224 ? 8.094 26.664 53.996 1.00 15.53 222 VAL A N 1
ATOM 1785 C CA . VAL A 1 224 ? 7.766 28.006 54.488 1.00 15.84 222 VAL A CA 1
ATOM 1786 C C . VAL A 1 224 ? 8.834 29.036 54.127 1.00 16.92 222 VAL A C 1
ATOM 1787 O O . VAL A 1 224 ? 9.796 29.234 54.844 1.00 17.52 222 VAL A O 1
ATOM 1791 N N . VAL A 1 225 ? 8.647 29.661 52.985 1.00 16.75 223 VAL A N 1
ATOM 1792 C CA . VAL A 1 225 ? 9.555 30.711 52.521 1.00 16.80 223 VAL A CA 1
ATOM 1793 C C . VAL A 1 225 ? 8.932 32.093 52.793 1.00 16.52 223 VAL A C 1
ATOM 1794 O O . VAL A 1 225 ? 9.503 32.937 53.509 1.00 17.18 223 VAL A O 1
ATOM 1798 N N . SER A 1 226 ? 7.740 32.298 52.265 1.00 16.76 224 SER A N 1
ATOM 1799 C CA . SER A 1 226 ? 7.062 33.597 52.352 1.00 16.67 224 SER A CA 1
ATOM 1800 C C . SER A 1 226 ? 6.068 33.681 53.500 1.00 15.96 224 SER A C 1
ATOM 1801 O O . SER A 1 226 ? 5.619 32.648 54.044 1.00 15.98 224 SER A O 1
ATOM 1804 N N . ALA A 1 227 ? 5.728 34.919 53.883 1.00 15.61 225 ALA A N 1
ATOM 1805 C CA . ALA A 1 227 ? 4.660 35.121 54.856 1.00 15.93 225 ALA A CA 1
ATOM 1806 C C . ALA A 1 227 ? 3.369 34.390 54.469 1.00 16.84 225 ALA A C 1
ATOM 1807 O O . ALA A 1 227 ? 2.672 33.811 55.331 1.00 16.69 225 ALA A O 1
ATOM 1809 N N . ALA A 1 228 ? 3.033 34.415 53.180 1.00 17.66 226 ALA A N 1
ATOM 1810 C CA . ALA A 1 228 ? 1.792 33.720 52.754 1.00 16.93 226 ALA A CA 1
ATOM 1811 C C . ALA A 1 228 ? 1.815 32.228 53.053 1.00 16.69 226 ALA A C 1
ATOM 1812 O O . ALA A 1 228 ? 0.790 31.670 53.442 1.00 15.66 226 ALA A O 1
ATOM 1814 N N . GLU A 1 229 ? 2.972 31.594 52.872 1.00 15.62 227 GLU A N 1
ATOM 1815 C CA . GLU A 1 229 ? 3.107 30.166 53.156 1.00 15.51 227 GLU A CA 1
ATOM 1816 C C . GLU A 1 229 ? 3.031 29.935 54.644 1.00 16.29 227 GLU A C 1
ATOM 1817 O O . GLU A 1 229 ? 2.403 28.969 55.081 1.00 15.44 227 GLU A O 1
ATOM 1823 N N . VAL A 1 230 ? 3.684 30.765 55.448 1.00 15.08 228 VAL A N 1
ATOM 1824 C CA . VAL A 1 230 ? 3.563 30.635 56.906 1.00 14.86 228 VAL A CA 1
ATOM 1825 C C . VAL A 1 230 ? 2.106 30.730 57.341 1.00 15.62 228 VAL A C 1
ATOM 1826 O O . VAL A 1 230 ? 1.618 29.902 58.121 1.00 14.64 228 VAL A O 1
ATOM 1830 N N . GLN A 1 231 ? 1.415 31.761 56.838 1.00 15.17 229 GLN A N 1
ATOM 1831 C CA . GLN A 1 231 ? 0.004 31.923 57.208 1.00 15.81 229 GLN A CA 1
ATOM 1832 C C . GLN A 1 231 ? -0.823 30.705 56.792 1.00 15.70 229 GLN A C 1
ATOM 1833 O O . GLN A 1 231 ? -1.690 30.271 57.562 1.00 15.32 229 GLN A O 1
ATOM 1839 N N . ARG A 1 232 ? -0.599 30.186 55.579 1.00 16.06 230 ARG A N 1
ATOM 1840 C CA . ARG A 1 232 ? -1.332 28.966 55.151 1.00 15.53 230 ARG A CA 1
ATOM 1841 C C . ARG A 1 232 ? -1.164 27.789 56.142 1.00 15.41 230 ARG A C 1
ATOM 1842 O O . ARG A 1 232 ? -2.129 27.061 56.487 1.00 16.88 230 ARG A O 1
ATOM 1850 N N . TRP A 1 233 ? 0.058 27.618 56.652 1.00 14.67 231 TRP A N 1
ATOM 1851 C CA . TRP A 1 233 ? 0.328 26.502 57.570 1.00 14.23 231 TRP A CA 1
ATOM 1852 C C . TRP A 1 233 ? -0.230 26.752 58.967 1.00 15.51 231 TRP A C 1
ATOM 1853 O O . TRP A 1 233 ? -0.692 25.840 59.640 1.00 16.05 231 TRP A O 1
ATOM 1864 N N . VAL A 1 234 ? -0.221 28.007 59.405 1.00 15.65 232 VAL A N 1
ATOM 1865 C CA . VAL A 1 234 ? -0.892 28.331 60.662 1.00 16.20 232 VAL A CA 1
ATOM 1866 C C . VAL A 1 234 ? -2.378 27.998 60.545 1.00 16.67 232 VAL A C 1
ATOM 1867 O O . VAL A 1 234 ? -2.973 27.460 61.477 1.00 16.80 232 VAL A O 1
ATOM 1871 N N . ASP A 1 235 ? -2.970 28.379 59.423 1.00 17.19 233 ASP A N 1
ATOM 1872 C CA . ASP A 1 235 ? -4.431 28.212 59.291 1.00 16.75 233 ASP A CA 1
ATOM 1873 C C . ASP A 1 235 ? -4.776 26.739 59.111 1.00 18.65 233 ASP A C 1
ATOM 1874 O O . ASP A 1 235 ? -5.930 26.345 59.361 1.00 19.33 233 ASP A O 1
ATOM 1879 N N . ARG A 1 236 ? -3.808 25.936 58.667 1.00 17.18 234 ARG A N 1
ATOM 1880 C CA . ARG A 1 236 ? -3.959 24.474 58.650 1.00 17.64 234 ARG A CA 1
ATOM 1881 C C . ARG A 1 236 ? -3.790 23.842 60.029 1.00 17.81 234 ARG A C 1
ATOM 1882 O O . ARG A 1 236 ? -3.930 22.618 60.175 1.00 19.38 234 ARG A O 1
ATOM 1890 N N . GLY A 1 237 ? -3.441 24.620 61.040 1.00 16.75 235 GLY A N 1
ATOM 1891 C CA . GLY A 1 237 ? -3.203 24.057 62.359 1.00 16.18 235 GLY A CA 1
ATOM 1892 C C . GLY A 1 237 ? -1.875 23.346 62.506 1.00 16.62 235 GLY A C 1
ATOM 1893 O O . GLY A 1 237 ? -1.768 22.389 63.261 1.00 15.99 235 GLY A O 1
ATOM 1894 N N . TRP A 1 238 ? -0.842 23.821 61.811 1.00 15.96 236 TRP A N 1
ATOM 1895 C CA . TRP A 1 238 ? 0.471 23.171 61.942 1.00 15.44 236 TRP A CA 1
ATOM 1896 C C . TRP A 1 238 ? 0.883 23.157 63.400 1.00 14.48 236 TRP A C 1
ATOM 1897 O O . TRP A 1 238 ? 0.940 24.205 64.013 1.00 15.32 236 TRP A O 1
ATOM 1908 N N . PRO A 1 239 ? 1.164 21.970 63.985 1.00 13.38 237 PRO A N 1
ATOM 1909 C CA . PRO A 1 239 ? 1.527 21.970 65.410 1.00 14.01 237 PRO A CA 1
ATOM 1910 C C . PRO A 1 239 ? 3.034 22.006 65.691 1.00 13.64 237 PRO A C 1
ATOM 1911 O O . PRO A 1 239 ? 3.430 22.088 66.853 1.00 15.70 237 PRO A O 1
ATOM 1915 N N . GLY A 1 240 ? 3.845 21.962 64.641 1.00 13.64 238 GLY A N 1
ATOM 1916 C CA . GLY A 1 240 ? 5.283 21.937 64.792 1.00 13.14 238 GLY A CA 1
ATOM 1917 C C . GLY A 1 240 ? 5.978 23.278 64.654 1.00 13.11 238 GLY A C 1
ATOM 1918 O O . GLY A 1 240 ? 5.419 24.350 64.999 1.00 14.38 238 GLY A O 1
ATOM 1919 N N . PHE A 1 241 ? 7.232 23.184 64.235 1.00 12.50 239 PHE A N 1
ATOM 1920 C CA . PHE A 1 241 ? 8.072 24.371 64.127 1.00 12.89 239 PHE A CA 1
ATOM 1921 C C . PHE A 1 241 ? 8.095 24.954 62.721 1.00 13.31 239 PHE A C 1
ATOM 1922 O O . PHE A 1 241 ? 7.781 24.310 61.728 1.00 12.91 239 PHE A O 1
ATOM 1930 N N . PHE A 1 242 ? 8.446 26.242 62.658 1.00 12.47 240 PHE A N 1
ATOM 1931 C CA . PHE A 1 242 ? 8.567 26.925 61.370 1.00 12.82 240 PHE A CA 1
ATOM 1932 C C . PHE A 1 242 ? 9.976 27.508 61.321 1.00 13.16 240 PHE A C 1
ATOM 1933 O O . PHE A 1 242 ? 10.375 28.201 62.266 1.00 13.69 240 PHE A O 1
ATOM 1941 N N . VAL A 1 243 ? 10.729 27.192 60.278 1.00 12.23 241 VAL A N 1
ATOM 1942 C CA . VAL A 1 243 ? 12.075 27.774 60.126 1.00 12.53 241 VAL A CA 1
ATOM 1943 C C . VAL A 1 243 ? 11.907 29.014 59.226 1.00 12.74 241 VAL A C 1
ATOM 1944 O O . VAL A 1 243 ? 11.547 28.894 58.053 1.00 13.68 241 VAL A O 1
ATOM 1948 N N . ILE A 1 244 ? 12.097 30.200 59.801 1.00 12.76 242 ILE A N 1
ATOM 1949 C CA . ILE A 1 244 ? 11.829 31.453 59.097 1.00 12.07 242 ILE A CA 1
ATOM 1950 C C . ILE A 1 244 ? 13.111 32.017 58.518 1.00 11.73 242 ILE A C 1
ATOM 1951 O O . ILE A 1 244 ? 14.087 32.254 59.270 1.00 12.01 242 ILE A O 1
ATOM 1956 N N . LYS A 1 245 ? 13.118 32.213 57.197 1.00 11.68 243 LYS A N 1
ATOM 1957 C CA . LYS A 1 245 ? 14.238 32.908 56.544 1.00 11.73 243 LYS A CA 1
ATOM 1958 C C . LYS A 1 245 ? 13.823 34.344 56.331 1.00 12.02 243 LYS A C 1
ATOM 1959 O O . LYS A 1 245 ? 13.159 34.687 55.360 1.00 12.40 243 LYS A O 1
ATOM 1965 N N . THR A 1 246 ? 14.187 35.172 57.309 1.00 11.09 244 THR A N 1
ATOM 1966 C CA . THR A 1 246 ? 13.670 36.539 57.338 1.00 11.78 244 THR A CA 1
ATOM 1967 C C . THR A 1 246 ? 13.974 37.305 56.039 1.00 12.71 244 THR 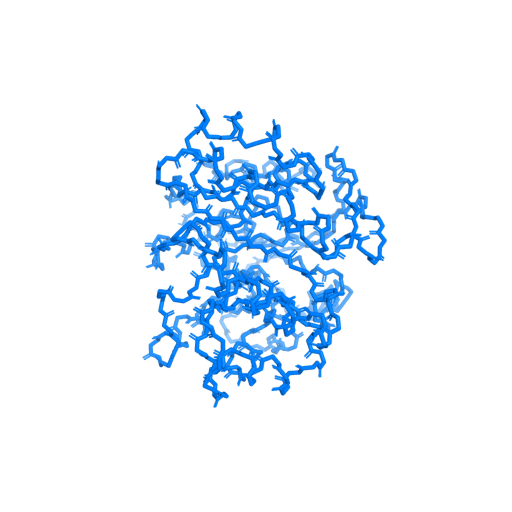A C 1
ATOM 1968 O O . THR A 1 246 ? 13.135 38.099 55.586 1.00 12.00 244 THR A O 1
ATOM 1972 N N . ALA A 1 247 ? 15.140 37.066 55.454 1.00 11.38 245 ALA A N 1
ATOM 1973 C CA . ALA A 1 247 ? 15.498 37.806 54.241 1.00 12.31 245 ALA A CA 1
ATOM 1974 C C . ALA A 1 247 ? 14.605 37.461 53.061 1.00 13.06 245 ALA A C 1
ATOM 1975 O O . ALA A 1 247 ? 14.544 38.215 52.070 1.00 13.62 245 ALA A O 1
ATOM 1977 N N . LEU A 1 248 ? 13.938 36.287 53.129 1.00 12.34 246 LEU A N 1
ATOM 1978 C CA . LEU A 1 248 ? 13.100 35.827 52.008 1.00 12.44 246 LEU A CA 1
ATOM 1979 C C . LEU A 1 248 ? 11.600 35.996 52.229 1.00 12.46 246 LEU A C 1
ATOM 1980 O O . LEU A 1 248 ? 10.802 35.728 51.339 1.00 13.41 246 LEU A O 1
ATOM 1985 N N . PHE A 1 249 ? 11.240 36.424 53.444 1.00 12.82 247 PHE A N 1
ATOM 1986 C CA . PHE A 1 249 ? 9.899 36.217 53.965 1.00 12.12 247 PHE A CA 1
ATOM 1987 C C . PHE A 1 249 ? 8.895 37.312 53.605 1.00 13.18 247 PHE A C 1
ATOM 1988 O O . PHE A 1 249 ? 7.705 37.012 53.406 1.00 13.91 247 PHE A O 1
ATOM 1996 N N . GLY A 1 250 ? 9.341 38.566 53.455 1.00 13.85 248 GLY A N 1
ATOM 1997 C CA . GLY A 1 250 ? 8.409 39.671 53.275 1.00 14.93 248 GLY A CA 1
ATOM 1998 C C . GLY A 1 250 ? 8.741 40.814 54.202 1.00 13.63 248 GLY A C 1
ATOM 1999 O O . GLY A 1 250 ? 9.840 40.881 54.761 1.00 13.70 248 GLY A O 1
ATOM 2000 N N . ASP A 1 251 ? 7.782 41.726 54.380 1.00 15.61 249 ASP A N 1
ATOM 2001 C CA . ASP A 1 251 ? 7.965 42.809 55.353 1.00 16.51 249 ASP A CA 1
ATOM 2002 C C . ASP A 1 251 ? 8.078 42.157 56.745 1.00 15.34 249 ASP A C 1
ATOM 2003 O O . ASP A 1 251 ? 7.197 41.413 57.114 1.00 15.62 249 ASP A O 1
ATOM 2008 N N . PRO A 1 252 ? 9.123 42.473 57.518 1.00 15.70 250 PRO A N 1
ATOM 2009 C CA . PRO A 1 252 ? 9.203 41.894 58.902 1.00 16.01 250 PRO A CA 1
ATOM 2010 C C . PRO A 1 252 ? 7.924 42.145 59.718 1.00 16.58 250 PRO A C 1
ATOM 2011 O O . PRO A 1 252 ? 7.551 41.330 60.576 1.00 15.72 250 PRO A O 1
ATOM 2015 N N . ASP A 1 253 ? 7.244 43.253 59.442 1.00 16.53 251 ASP A N 1
ATOM 2016 C CA . ASP A 1 253 ? 6.004 43.560 60.188 1.00 17.21 251 ASP A CA 1
ATOM 2017 C C . ASP A 1 253 ? 4.965 42.482 59.991 1.00 16.47 251 ASP A C 1
ATOM 2018 O O . ASP A 1 253 ? 4.104 42.260 60.857 1.00 16.11 251 ASP A O 1
ATOM 2023 N N . SER A 1 254 ? 5.038 41.744 58.876 1.00 15.62 252 SER A N 1
ATOM 2024 C CA . SER A 1 254 ? 4.093 40.630 58.670 1.00 15.20 252 SER A CA 1
ATOM 2025 C C . SER A 1 254 ? 4.335 39.448 59.639 1.00 14.47 252 SER A C 1
ATOM 2026 O O . SER A 1 254 ? 3.382 38.770 60.012 1.00 15.73 252 SER A O 1
ATOM 2029 N N . LEU A 1 255 ? 5.577 39.238 60.069 1.00 13.32 253 LEU A N 1
ATOM 2030 C CA . LEU A 1 255 ? 5.802 38.158 61.053 1.00 13.66 253 LEU A CA 1
ATOM 2031 C C . LEU A 1 255 ? 5.235 38.625 62.386 1.00 13.91 253 LEU A C 1
ATOM 2032 O O . LEU A 1 255 ? 4.549 37.901 63.060 1.00 14.17 253 LEU A O 1
ATOM 2037 N N . SER A 1 256 ? 5.470 39.873 62.746 1.00 13.65 254 SER A N 1
ATOM 2038 C CA . SER A 1 256 ? 4.930 40.355 64.018 1.00 13.65 254 SER A CA 1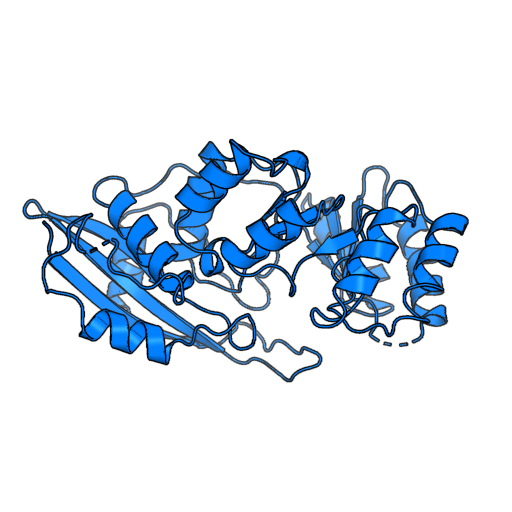
ATOM 2039 C C . SER A 1 256 ? 3.405 40.279 64.057 1.00 14.93 254 SER A C 1
ATOM 2040 O O . SER A 1 256 ? 2.824 39.980 65.106 1.00 15.49 254 SER A O 1
ATOM 2043 N N . LEU A 1 257 ? 2.765 40.630 62.935 1.00 14.69 255 LEU A N 1
ATOM 2044 C CA . LEU A 1 257 ? 1.312 40.488 62.836 1.00 16.00 255 LEU A CA 1
ATOM 2045 C C . LEU A 1 257 ? 0.863 39.043 63.032 1.00 16.61 255 LEU A C 1
ATOM 2046 O O . LEU A 1 257 ? -0.091 38.791 63.794 1.00 17.11 255 LEU A O 1
ATOM 2051 N N . LEU A 1 258 ? 1.534 38.096 62.373 1.00 15.16 256 LEU A N 1
ATOM 2052 C CA . LEU A 1 258 ? 1.216 36.685 62.553 1.00 15.03 256 LEU A CA 1
ATOM 2053 C C . LEU A 1 258 ? 1.361 36.265 64.004 1.00 15.75 256 LEU A C 1
ATOM 2054 O O . LEU A 1 258 ? 0.541 35.506 64.519 1.00 16.29 256 LEU A O 1
ATOM 2059 N N . LEU A 1 259 ? 2.407 36.746 64.668 1.00 15.13 257 LEU A N 1
ATOM 2060 C CA . LEU A 1 259 ? 2.653 36.426 66.081 1.00 15.54 257 LEU A CA 1
ATOM 2061 C C . LEU A 1 259 ? 1.578 36.994 67.005 1.00 17.60 257 LEU A C 1
ATOM 2062 O O . LEU A 1 259 ? 1.254 36.376 68.018 1.00 18.01 257 LEU A O 1
ATOM 2067 N N . ARG A 1 260 ? 1.096 38.198 66.697 1.00 20.30 258 ARG A N 1
ATOM 2068 C CA . ARG A 1 260 ? -0.009 38.800 67.469 1.00 24.01 258 ARG A CA 1
ATOM 2069 C C . ARG A 1 260 ? -1.265 37.969 67.301 1.00 24.83 258 ARG A C 1
ATOM 2070 O O . ARG A 1 260 ? -2.106 37.906 68.228 1.00 26.04 258 ARG A O 1
ATOM 2078 N N . ARG A 1 261 ? -1.404 37.355 66.126 1.00 25.02 259 ARG A N 1
ATOM 2079 C CA . ARG A 1 261 ? -2.438 36.368 65.828 1.00 26.73 259 ARG A CA 1
ATOM 2080 C C . ARG A 1 261 ? -1.952 34.932 66.221 1.00 27.26 259 ARG A C 1
ATOM 2081 O O . ARG A 1 261 ? -1.381 34.746 67.298 1.00 28.32 259 ARG A O 1
ATOM 2089 N N . GLY A 1 262 ? -2.143 33.928 65.359 1.00 26.44 260 GLY A N 1
ATOM 2090 C CA . GLY A 1 262 ? -2.017 32.516 65.772 1.00 25.06 260 GLY A CA 1
ATOM 2091 C C . GLY A 1 262 ? -0.642 31.854 65.787 1.00 25.10 260 GLY A C 1
ATOM 2092 O O . GLY A 1 262 ? -0.501 30.696 66.194 1.00 26.49 260 GLY A O 1
ATOM 2093 N N . LEU A 1 263 ? 0.395 32.567 65.361 1.00 21.85 261 LEU A N 1
ATOM 2094 C CA . LEU A 1 263 ? 1.711 31.949 65.302 1.00 20.50 261 LEU A CA 1
ATOM 2095 C C . LEU A 1 263 ? 2.380 32.012 66.662 1.00 19.11 261 LEU A C 1
ATOM 2096 O O . LEU A 1 263 ? 2.387 33.048 67.315 1.00 19.87 261 LEU A O 1
ATOM 2101 N N . GLU A 1 264 ? 2.922 30.880 67.115 1.00 19.00 262 GLU A N 1
ATOM 2102 C CA . GLU A 1 264 ? 3.578 30.840 68.435 1.00 18.46 262 GLU A CA 1
ATOM 2103 C C . GLU A 1 264 ? 5.068 31.184 68.370 1.00 16.47 262 GLU A C 1
ATOM 2104 O O . GLU A 1 264 ? 5.817 30.521 67.643 1.00 15.88 262 GLU A O 1
ATOM 2110 N N . PRO A 1 265 ? 5.513 32.207 69.129 1.00 15.71 263 PRO A N 1
ATOM 2111 C CA . PRO A 1 265 ? 6.944 32.546 69.112 1.00 15.75 263 PRO A CA 1
ATOM 2112 C C . PRO A 1 265 ? 7.848 31.366 69.420 1.00 14.59 263 PRO A C 1
ATOM 2113 O O . PRO A 1 265 ? 8.920 31.220 68.842 1.00 14.92 263 PRO A O 1
ATOM 2117 N N . GLN A 1 266 ? 7.447 30.489 70.346 1.00 14.52 264 GLN A N 1
ATOM 2118 C CA . GLN A 1 266 ? 8.272 29.335 70.718 1.00 14.48 264 GLN A CA 1
ATOM 2119 C C . GLN A 1 266 ? 8.432 28.322 69.593 1.00 14.11 264 GLN A C 1
ATOM 2120 O O . GLN A 1 266 ? 9.324 27.504 69.661 1.00 16.44 264 GLN A O 1
ATOM 2126 N N . ARG A 1 267 ? 7.576 28.386 68.578 1.00 13.67 265 ARG A N 1
ATOM 2127 C CA . ARG A 1 267 ? 7.697 27.453 67.460 1.00 13.56 265 ARG A CA 1
ATOM 2128 C C . ARG A 1 267 ? 8.561 27.981 66.304 1.00 13.87 265 ARG A C 1
ATOM 2129 O O . ARG A 1 267 ? 8.673 27.335 65.275 1.00 13.13 265 ARG A O 1
ATOM 2137 N N . LEU A 1 268 ? 9.151 29.176 66.453 1.00 12.75 266 LEU A N 1
ATOM 2138 C CA . LEU A 1 268 ? 10.028 29.760 65.401 1.00 12.24 266 LEU A CA 1
ATOM 2139 C C . LEU A 1 268 ? 11.503 29.432 65.600 1.00 12.02 266 LEU A C 1
ATOM 2140 O O . LEU A 1 268 ? 12.032 29.489 66.721 1.00 12.24 266 LEU A O 1
ATOM 2145 N N . VAL A 1 269 ? 12.154 29.186 64.465 1.00 11.14 267 VAL A N 1
ATOM 2146 C CA . VAL A 1 269 ? 13.614 29.097 64.407 1.00 10.92 267 VAL A CA 1
ATOM 2147 C C . VAL A 1 269 ? 14.035 30.012 63.256 1.00 11.59 267 VAL A C 1
ATOM 2148 O O . VAL A 1 269 ? 13.555 29.866 62.133 1.00 12.34 267 VAL A O 1
ATOM 2152 N N . PHE A 1 270 ? 14.901 30.985 63.550 1.00 11.61 268 PHE A N 1
ATOM 2153 C CA . PHE A 1 270 ? 15.326 31.877 62.498 1.00 11.24 268 PHE A CA 1
ATOM 2154 C C . PHE A 1 270 ? 16.613 31.412 61.835 1.00 11.67 268 PHE A C 1
ATOM 2155 O O . PHE A 1 270 ? 17.569 31.096 62.522 1.00 13.10 268 PHE A O 1
ATOM 2163 N N . SER A 1 271 ? 16.611 31.386 60.499 1.00 11.92 269 SER A N 1
ATOM 2164 C CA . SER A 1 271 ? 17.745 30.856 59.755 1.00 12.82 269 SER A CA 1
ATOM 2165 C C . SER A 1 271 ? 18.180 31.677 58.592 1.00 13.22 269 SER A C 1
ATOM 2166 O O . SER A 1 271 ? 17.501 32.645 58.176 1.00 12.45 269 SER A O 1
ATOM 2169 N N . SER A 1 272 ? 19.376 31.328 58.122 1.00 12.86 270 SER A N 1
ATOM 2170 C CA . SER A 1 272 ? 20.018 32.055 57.026 1.00 12.93 270 SER A CA 1
ATOM 2171 C C . SER A 1 272 ? 19.640 31.574 55.646 1.00 14.39 270 SER A C 1
ATOM 2172 O O . SER A 1 272 ? 19.468 30.380 55.408 1.00 15.45 270 SER A O 1
ATOM 2175 N N . ALA A 1 273 ? 19.499 32.497 54.711 1.00 13.30 271 ALA A N 1
ATOM 2176 C CA . ALA A 1 273 ? 19.316 32.186 53.290 1.00 13.97 271 ALA A CA 1
ATOM 2177 C C . ALA A 1 273 ? 20.622 32.515 52.544 1.00 14.27 271 ALA A C 1
ATOM 2178 O O . ALA A 1 273 ? 20.579 32.915 51.369 1.00 14.42 271 ALA A O 1
ATOM 2180 N N . LEU A 1 274 ? 21.765 32.364 53.224 1.00 14.06 272 LEU A N 1
ATOM 2181 C CA . LEU A 1 274 ? 23.079 32.708 52.633 1.00 15.77 272 LEU A CA 1
ATOM 2182 C C . LEU A 1 274 ? 23.069 34.113 52.069 1.00 15.79 272 LEU A C 1
ATOM 2183 O O . LEU A 1 274 ? 23.488 34.379 50.921 1.00 16.57 272 LEU A O 1
ATOM 2188 N N . GLU A 1 275 ? 22.583 35.025 52.899 1.00 14.87 273 GLU A N 1
ATOM 2189 C CA . GLU A 1 275 ? 22.517 36.444 52.548 1.00 14.26 273 GLU A CA 1
ATOM 2190 C C . GLU A 1 275 ? 23.790 37.147 53.031 1.00 14.27 273 GLU A C 1
ATOM 2191 O O . GLU A 1 275 ? 24.603 36.575 53.751 1.00 15.34 273 GLU A O 1
ATOM 2197 N N . GLY A 1 276 ? 23.959 38.421 52.653 1.00 14.87 274 GLY A N 1
ATOM 2198 C CA . GLY A 1 276 ? 25.186 39.118 53.021 1.00 16.03 274 GLY A CA 1
ATOM 2199 C C . GLY A 1 276 ? 25.033 39.884 54.326 1.00 15.68 274 GLY A C 1
ATOM 2200 O O . GLY A 1 276 ? 24.003 39.761 55.032 1.00 14.80 274 GLY A O 1
ATOM 2201 N N . ALA A 1 277 ? 26.069 40.667 54.660 1.00 16.34 275 ALA A N 1
ATOM 2202 C CA . ALA A 1 277 ? 26.135 41.343 55.949 1.00 15.34 275 ALA A CA 1
ATOM 2203 C C . ALA A 1 277 ? 25.057 42.412 56.148 1.00 15.51 275 ALA A C 1
ATOM 2204 O O . ALA A 1 277 ? 24.616 42.641 57.289 1.00 15.29 275 ALA A O 1
ATOM 2206 N N . ILE A 1 278 ? 24.613 43.051 55.079 1.00 15.50 276 ILE A N 1
ATOM 2207 C CA . ILE A 1 278 ? 23.554 44.056 55.236 1.00 15.14 276 ILE A CA 1
ATOM 2208 C C . ILE A 1 278 ? 22.265 43.374 55.730 1.00 14.98 276 ILE A C 1
ATOM 2209 O O . ILE A 1 278 ? 21.700 43.744 56.739 1.00 14.80 276 ILE A O 1
ATOM 2214 N N . ALA A 1 279 ? 21.859 42.301 55.042 1.00 14.06 277 ALA A N 1
ATOM 2215 C CA . ALA A 1 279 ? 20.653 41.570 55.451 1.00 13.43 277 ALA A CA 1
ATOM 2216 C C . ALA A 1 279 ? 20.835 40.919 56.806 1.00 14.23 277 ALA A C 1
ATOM 2217 O O . ALA A 1 279 ? 19.940 40.960 57.629 1.00 13.90 277 ALA A O 1
ATOM 2219 N N . ARG A 1 280 ? 21.987 40.276 57.027 1.00 13.97 278 ARG A N 1
ATOM 2220 C CA . ARG A 1 280 ? 22.179 39.574 58.336 1.00 14.47 278 ARG A CA 1
ATOM 2221 C C . ARG A 1 280 ? 22.114 40.582 59.489 1.00 15.07 278 ARG A C 1
ATOM 2222 O O . ARG A 1 280 ? 21.494 40.289 60.506 1.00 14.53 278 ARG A O 1
ATOM 2230 N N . THR A 1 281 ? 22.740 41.753 59.322 1.00 14.58 279 THR A N 1
ATOM 2231 C CA . THR A 1 281 ? 22.732 42.733 60.403 1.00 14.51 279 THR A CA 1
ATOM 2232 C C . THR A 1 281 ? 21.320 43.254 60.631 1.00 13.53 279 THR A C 1
ATOM 2233 O O . THR A 1 281 ? 20.901 43.415 61.782 1.00 14.72 279 THR A O 1
ATOM 2237 N N . ALA A 1 282 ? 20.571 43.472 59.560 1.00 13.36 280 ALA A N 1
ATOM 2238 C CA . ALA A 1 282 ? 19.179 43.844 59.674 1.00 13.06 280 ALA A CA 1
ATOM 2239 C C . ALA A 1 282 ? 18.363 42.798 60.437 1.00 13.81 280 ALA A C 1
ATOM 2240 O O . ALA A 1 282 ? 17.473 43.140 61.225 1.00 14.83 280 ALA A O 1
ATOM 2242 N N . ILE A 1 283 ? 18.634 41.515 60.175 1.00 13.68 281 ILE A N 1
ATOM 2243 C CA . ILE A 1 283 ? 17.913 40.471 60.869 1.00 12.92 281 ILE A CA 1
ATOM 2244 C C . ILE A 1 283 ? 18.281 40.453 62.358 1.00 11.54 281 ILE A C 1
ATOM 2245 O O . ILE A 1 283 ? 17.395 40.346 63.207 1.00 12.64 281 ILE A O 1
ATOM 2250 N N . PHE A 1 284 ? 19.580 40.510 62.661 1.00 12.08 282 PHE A N 1
ATOM 2251 C CA . PHE A 1 284 ? 19.964 40.599 64.079 1.00 12.48 282 PHE A CA 1
ATOM 2252 C C . PHE A 1 284 ? 19.314 41.815 64.776 1.00 14.02 282 PHE A C 1
ATOM 2253 O O . PHE A 1 284 ? 18.965 41.708 65.964 1.00 15.51 282 PHE A O 1
ATOM 2261 N N . HIS A 1 285 ? 19.149 42.948 64.084 1.00 14.79 283 HIS A N 1
ATOM 2262 C CA . HIS A 1 285 ? 18.425 44.065 64.694 1.00 15.43 283 HIS A CA 1
ATOM 2263 C C . HIS A 1 285 ? 16.984 43.647 65.001 1.00 15.71 283 HIS A C 1
ATOM 2264 O O . HIS A 1 285 ? 16.438 43.969 66.065 1.00 15.02 283 HIS A O 1
ATOM 2271 N N . LEU A 1 286 ? 16.321 43.012 64.034 1.00 14.42 284 LEU A N 1
ATOM 2272 C CA . LEU A 1 286 ? 14.953 42.572 64.271 1.00 13.54 284 LEU A CA 1
ATOM 2273 C C . LEU A 1 286 ? 14.856 41.571 65.454 1.00 14.33 284 LEU A C 1
ATOM 2274 O O . LEU A 1 286 ? 13.874 41.559 66.188 1.00 14.89 284 LEU A O 1
ATOM 2279 N N . LEU A 1 287 ? 15.877 40.729 65.614 1.00 13.97 285 LEU A N 1
ATOM 2280 C CA . LEU A 1 287 ? 15.893 39.799 66.734 1.00 14.50 285 LEU A CA 1
ATOM 2281 C C . LEU A 1 287 ? 15.936 40.483 68.095 1.00 14.27 285 LEU A C 1
ATOM 2282 O O . LEU A 1 287 ? 15.614 39.858 69.102 1.00 15.27 285 LEU A O 1
ATOM 2287 N N . GLU A 1 288 ? 16.341 41.759 68.150 1.00 14.32 286 GLU A N 1
ATOM 2288 C CA . GLU A 1 288 ? 16.276 42.479 69.445 1.00 15.67 286 GLU A CA 1
ATOM 2289 C C . GLU A 1 288 ? 14.806 42.650 69.863 1.00 16.87 286 GLU A C 1
ATOM 2290 O O . GLU A 1 288 ? 14.524 42.739 71.061 1.00 18.12 286 GLU A O 1
ATOM 2296 N N . THR A 1 289 ? 13.909 42.723 68.890 1.00 16.11 287 THR A N 1
ATOM 2297 C CA . THR A 1 289 ? 12.464 42.738 69.177 1.00 17.78 287 THR A CA 1
ATOM 2298 C C . THR A 1 289 ? 11.910 41.317 69.383 1.00 17.60 287 THR A C 1
ATOM 2299 O O . THR A 1 289 ? 11.273 41.051 70.403 1.00 17.75 287 THR A O 1
ATOM 2303 N N . TRP A 1 290 ? 12.157 40.403 68.432 1.00 16.23 288 TRP A N 1
ATOM 2304 C CA . TRP A 1 290 ? 11.550 39.089 68.504 1.00 15.64 288 TRP A CA 1
ATOM 2305 C C . TRP A 1 290 ? 12.141 38.174 69.578 1.00 14.94 288 TRP A C 1
ATOM 2306 O O . TRP A 1 290 ? 11.433 37.287 70.065 1.00 15.59 288 TRP A O 1
ATOM 2317 N N . GLN A 1 291 ? 13.398 38.395 69.957 1.00 15.01 289 GLN A N 1
ATOM 2318 C CA . GLN A 1 291 ? 14.050 37.667 71.066 1.00 15.36 289 GLN A CA 1
ATOM 2319 C C . GLN A 1 291 ? 13.966 36.150 70.952 1.00 15.67 289 GLN A C 1
ATOM 2320 O O . GLN A 1 291 ? 13.207 35.484 71.666 1.00 17.19 289 GLN A O 1
ATOM 2326 N N . PRO A 1 292 ? 14.742 35.603 70.024 1.00 14.18 290 PRO A N 1
ATOM 2327 C CA . PRO A 1 292 ? 14.608 34.179 69.696 1.00 14.27 290 PRO A CA 1
ATOM 2328 C C . PRO A 1 292 ? 14.900 33.264 70.891 1.00 14.44 290 PRO A C 1
ATOM 2329 O O . PRO A 1 292 ? 15.731 33.580 71.745 1.00 15.30 290 PRO A O 1
ATOM 2333 N N . CYS A 1 293 ? 14.235 32.113 70.904 1.00 14.80 291 CYS A N 1
ATOM 2334 C CA . CYS A 1 293 ? 14.409 31.139 71.974 1.00 15.30 291 CYS A CA 1
ATOM 2335 C C . CYS A 1 293 ? 14.982 29.813 71.516 1.00 15.59 291 CYS A C 1
ATOM 2336 O O . CYS A 1 293 ? 14.986 28.818 72.265 1.00 16.90 291 CYS A O 1
ATOM 2339 N N . HIS A 1 294 ? 15.440 29.771 70.269 1.00 13.74 292 HIS A N 1
ATOM 2340 C CA . HIS A 1 294 ? 16.142 28.595 69.735 1.00 13.20 292 HIS A CA 1
ATOM 2341 C C . HIS A 1 294 ? 17.369 29.034 68.988 1.00 12.62 292 HIS A C 1
ATOM 2342 O O . HIS A 1 294 ? 17.399 30.152 68.419 1.00 12.83 292 HIS A O 1
ATOM 2349 N N . ALA A 1 295 ? 18.385 28.174 68.968 1.00 13.57 293 ALA A N 1
ATOM 2350 C CA . ALA A 1 295 ? 19.648 28.471 68.289 1.00 12.13 293 ALA A CA 1
ATOM 2351 C C . ALA A 1 295 ? 19.360 28.831 66.842 1.00 13.16 293 ALA A C 1
ATOM 2352 O O . ALA A 1 295 ? 18.558 28.172 66.169 1.00 13.52 293 ALA A O 1
ATOM 2354 N N . LEU A 1 296 ? 20.025 29.883 66.371 1.00 12.70 294 LEU A N 1
ATOM 2355 C CA . LEU A 1 296 ? 19.784 30.390 65.024 1.00 13.11 294 LEU A CA 1
ATOM 2356 C C . LEU A 1 296 ? 20.443 29.565 63.949 1.00 13.38 294 LEU A C 1
ATOM 2357 O O . LEU A 1 296 ? 21.589 29.067 64.137 1.00 13.23 294 LEU A O 1
ATOM 2362 N N . GLY A 1 297 ? 19.767 29.448 62.809 1.00 13.27 295 GLY A N 1
ATOM 2363 C CA . GLY A 1 297 ? 20.354 28.689 61.692 1.00 13.56 295 GLY A CA 1
ATOM 2364 C C . GLY A 1 297 ? 21.276 29.575 60.873 1.00 13.01 295 GLY A C 1
ATOM 2365 O O . GLY A 1 297 ? 21.107 29.687 59.645 1.00 14.06 295 GLY A O 1
ATOM 2366 N N . PHE A 1 298 ? 22.264 30.175 61.544 1.00 13.92 296 PHE A N 1
ATOM 2367 C CA . PHE A 1 298 ? 23.199 31.083 60.885 1.00 15.48 296 PHE A CA 1
ATOM 2368 C C . PHE A 1 298 ? 24.625 30.568 60.924 1.00 16.93 296 PHE A C 1
ATOM 2369 O O . PHE A 1 298 ? 25.572 31.359 60.679 1.00 17.80 296 PHE A O 1
ATOM 2377 N N . GLY A 1 299 ? 24.757 29.251 61.117 1.00 16.84 297 GLY A N 1
ATOM 2378 C CA . GLY A 1 299 ? 26.092 28.582 61.182 1.00 17.65 297 GLY A CA 1
ATOM 2379 C C . GLY A 1 299 ? 26.615 28.255 59.805 1.00 18.29 297 GLY A C 1
ATOM 2380 O O . GLY A 1 299 ? 27.032 27.126 59.550 1.00 19.79 297 GLY A O 1
ATOM 2381 N N . VAL A 1 300 ? 26.599 29.258 58.920 1.00 17.52 298 VAL A N 1
ATOM 2382 C CA . VAL A 1 300 ? 26.775 29.032 57.489 1.00 18.08 298 VAL A CA 1
ATOM 2383 C C . VAL A 1 300 ? 28.061 29.679 56.957 1.00 18.32 298 VAL A C 1
ATOM 2384 O O . VAL A 1 300 ? 28.196 29.842 55.755 1.00 18.14 298 VAL A O 1
ATOM 2388 N N . ASP A 1 301 ? 28.976 30.041 57.852 1.00 20.24 299 ASP A N 1
ATOM 2389 C CA . ASP A 1 301 ? 30.238 30.701 57.459 1.00 21.28 299 ASP A CA 1
ATOM 2390 C C . ASP A 1 301 ? 31.091 29.949 56.480 1.00 21.50 299 ASP A C 1
ATOM 2391 O O . ASP A 1 301 ? 31.868 30.574 55.771 1.00 21.51 299 ASP A O 1
ATOM 2396 N N . ARG A 1 302 ? 30.981 28.629 56.436 1.00 22.02 300 ARG A N 1
ATOM 2397 C CA . ARG A 1 302 ? 31.758 27.881 55.440 1.00 23.14 300 ARG A CA 1
ATOM 2398 C C . ARG A 1 302 ? 31.455 28.330 54.036 1.00 22.79 300 ARG A C 1
ATOM 2399 O O . ARG A 1 302 ? 32.364 28.352 53.182 1.00 23.39 300 ARG A O 1
ATOM 2407 N N . TRP A 1 303 ? 30.179 28.632 53.768 1.00 22.74 301 TRP A N 1
ATOM 2408 C CA . TRP A 1 303 ? 29.727 28.982 52.420 1.00 22.80 301 TRP A CA 1
ATOM 2409 C C . TRP A 1 303 ? 29.655 30.463 52.244 1.00 21.90 301 TRP A C 1
ATOM 2410 O O . TRP A 1 303 ? 30.105 30.990 51.233 1.00 23.32 301 TRP A O 1
ATOM 2421 N N . ARG A 1 304 ? 29.085 31.163 53.213 1.00 19.94 302 ARG A N 1
ATOM 2422 C CA . ARG A 1 304 ? 29.068 32.620 53.084 1.00 19.91 302 ARG A CA 1
ATOM 2423 C C . ARG A 1 304 ? 29.245 33.303 54.408 1.00 21.14 302 ARG A C 1
ATOM 2424 O O . ARG A 1 304 ? 28.338 33.376 55.227 1.00 21.15 302 ARG A O 1
ATOM 2432 N N . SER A 1 305 ? 30.443 33.824 54.582 1.00 22.99 303 SER A N 1
ATOM 2433 C CA . SER A 1 305 ? 30.788 34.560 55.748 1.00 23.79 303 SER A CA 1
ATOM 2434 C C . SER A 1 305 ? 30.278 35.984 55.564 1.00 23.80 303 SER A C 1
ATOM 2435 O O . SER A 1 305 ? 30.474 36.603 54.513 1.00 24.18 303 SER A O 1
ATOM 2438 N N . ALA A 1 306 ? 29.617 36.493 56.588 1.00 22.61 304 ALA A N 1
ATOM 2439 C CA . ALA A 1 306 ? 29.043 37.838 56.512 1.00 23.05 304 ALA A CA 1
ATOM 2440 C C . ALA A 1 306 ? 29.030 38.445 57.903 1.00 23.02 304 ALA A C 1
ATOM 2441 O O . ALA A 1 306 ? 28.005 38.470 58.600 1.00 22.21 304 ALA A O 1
ATOM 2443 N N . PRO A 1 307 ? 30.198 38.893 58.359 1.00 23.56 305 PRO A N 1
ATOM 2444 C CA . PRO A 1 307 ? 30.279 39.479 59.693 1.00 22.89 305 PRO A CA 1
ATOM 2445 C C . PRO A 1 307 ? 29.339 40.678 59.852 1.00 22.38 305 PRO A C 1
ATOM 2446 O O . PRO A 1 307 ? 29.186 41.493 58.927 1.00 22.03 305 PRO A O 1
ATOM 2450 N N . LEU A 1 308 ? 28.689 40.764 61.008 1.00 22.14 306 LEU A N 1
ATOM 2451 C CA . LEU A 1 308 ? 27.763 41.862 61.238 1.00 21.81 306 LEU A CA 1
ATOM 2452 C C . LEU A 1 308 ? 28.466 43.214 61.153 1.00 21.59 306 LEU A C 1
ATOM 2453 O O . LEU A 1 308 ? 29.639 43.341 61.563 1.00 22.03 306 LEU A O 1
ATOM 2458 N N . LEU A 1 309 ? 27.746 44.194 60.632 1.00 19.94 307 LEU A N 1
ATOM 2459 C CA . LEU A 1 309 ? 28.267 45.535 60.410 1.00 21.02 307 LEU A CA 1
ATOM 2460 C C . LEU A 1 309 ? 28.073 46.396 61.649 1.00 21.41 307 LEU A C 1
ATOM 2461 O O . LEU A 1 309 ? 26.952 46.589 62.102 1.00 21.06 307 LEU A O 1
ATOM 2466 N N . THR A 1 310 ? 29.182 46.922 62.178 1.00 24.73 308 THR A N 1
ATOM 2467 C CA . THR A 1 310 ? 29.173 47.618 63.479 1.00 26.17 308 THR A CA 1
ATOM 2468 C C . THR A 1 310 ? 29.390 49.135 63.376 1.00 26.59 308 THR A C 1
ATOM 2469 O O . THR A 1 310 ? 29.288 49.848 64.380 1.00 26.83 308 THR A O 1
ATOM 2473 N N . THR A 1 311 ? 29.692 49.615 62.173 1.00 27.30 309 THR A N 1
ATOM 2474 C CA . THR A 1 311 ? 29.930 51.034 61.936 1.00 28.16 309 THR A CA 1
ATOM 2475 C C . THR A 1 311 ? 29.249 51.471 60.647 1.00 28.34 309 THR A C 1
ATOM 2476 O O . THR A 1 311 ? 29.060 50.670 59.737 1.00 27.15 309 THR A O 1
ATOM 2480 N N . LEU A 1 312 ? 28.872 52.739 60.569 1.00 28.89 310 LEU A N 1
ATOM 2481 C CA . LEU A 1 312 ? 28.297 53.285 59.343 1.00 30.84 310 LEU A CA 1
ATOM 2482 C C . LEU A 1 312 ? 29.303 53.263 58.177 1.00 30.85 310 LEU A C 1
ATOM 2483 O O . LEU A 1 312 ? 28.937 52.966 57.035 1.00 30.97 310 LEU A O 1
ATOM 2488 N N . THR A 1 313 ? 30.571 53.539 58.464 1.00 30.50 311 THR A N 1
ATOM 2489 C CA . THR A 1 313 ? 31.601 53.463 57.426 1.00 30.13 311 THR A CA 1
ATOM 2490 C C . THR A 1 313 ? 31.736 52.064 56.822 1.00 29.17 311 THR A C 1
ATOM 2491 O O . THR A 1 313 ? 32.059 51.927 55.636 1.00 28.69 311 THR A O 1
ATOM 2495 N N . ALA A 1 314 ? 31.487 51.028 57.629 1.00 27.45 312 ALA A N 1
ATOM 2496 C CA . ALA A 1 314 ? 31.541 49.652 57.124 1.00 25.26 312 ALA A CA 1
ATOM 2497 C C . ALA A 1 314 ? 30.491 49.421 56.035 1.00 24.16 312 ALA A C 1
ATOM 2498 O O . ALA A 1 314 ? 30.763 48.717 55.045 1.00 24.05 312 ALA A O 1
ATOM 2500 N N . TYR A 1 315 ? 29.305 50.005 56.208 1.00 22.59 313 TYR A N 1
ATOM 2501 C CA . TYR A 1 315 ? 28.286 49.944 55.164 1.00 22.62 313 TYR A CA 1
ATOM 2502 C C . TYR A 1 315 ? 28.779 50.687 53.932 1.00 23.45 313 TYR A C 1
ATOM 2503 O O . TYR A 1 315 ? 28.632 50.199 52.807 1.00 22.22 313 TYR A O 1
ATOM 2512 N N . GLU A 1 316 ? 29.319 51.890 54.152 1.00 24.80 314 GLU A N 1
ATOM 2513 C CA . GLU A 1 316 ? 29.791 52.704 53.030 1.00 26.65 314 GLU A CA 1
ATOM 2514 C C . GLU A 1 316 ? 30.908 52.016 52.247 1.00 25.84 314 GLU A C 1
ATOM 2515 O O . GLU A 1 316 ? 30.902 52.078 51.014 1.00 26.52 314 GLU A O 1
ATOM 2521 N N . ARG A 1 317 ? 31.837 51.351 52.937 1.00 26.56 315 ARG A N 1
ATOM 2522 C CA . ARG A 1 317 ? 32.894 50.555 52.275 1.00 27.86 315 ARG A CA 1
ATOM 2523 C C . ARG A 1 317 ? 32.304 49.454 51.403 1.00 27.34 315 ARG A C 1
ATOM 2524 O O . ARG A 1 317 ? 32.754 49.237 50.269 1.00 27.81 315 ARG A O 1
ATOM 2532 N N . LEU A 1 318 ? 31.289 48.759 51.930 1.00 25.94 316 LEU A N 1
ATOM 2533 C CA . LEU A 1 318 ? 30.687 47.634 51.225 1.00 25.66 316 LEU A CA 1
ATOM 2534 C C . LEU A 1 318 ? 30.063 48.181 49.949 1.00 25.42 316 LEU A C 1
ATOM 2535 O O . LEU A 1 318 ? 30.284 47.651 48.860 1.00 26.03 316 LEU A O 1
ATOM 2540 N N . TRP A 1 319 ? 29.317 49.274 50.085 1.00 24.97 317 TRP A N 1
ATOM 2541 C CA . TRP A 1 319 ? 28.650 49.905 48.954 1.00 25.12 317 TRP A CA 1
ATOM 2542 C C . TRP A 1 319 ? 29.661 50.385 47.899 1.00 26.85 317 TRP A C 1
ATOM 2543 O O . TRP A 1 319 ? 29.471 50.142 46.706 1.00 27.29 317 TRP A O 1
ATOM 2554 N N . GLU A 1 320 ? 30.710 51.069 48.339 1.00 29.33 318 GLU A N 1
ATOM 2555 C CA . GLU A 1 320 ? 31.672 51.670 47.399 1.00 32.32 318 GLU A CA 1
ATOM 2556 C C . GLU A 1 320 ? 32.522 50.621 46.683 1.00 33.89 318 GLU A C 1
ATOM 2557 O O . GLU A 1 320 ? 32.947 50.824 45.540 1.00 33.82 318 GLU A O 1
ATOM 2563 N N . ARG A 1 321 ? 32.731 49.494 47.351 1.00 36.20 319 ARG A N 1
ATOM 2564 C CA . ARG A 1 321 ? 33.472 48.360 46.805 1.00 38.46 319 ARG A CA 1
ATOM 2565 C C . ARG A 1 321 ? 32.841 47.860 45.510 1.00 39.48 319 ARG A C 1
ATOM 2566 O O . ARG A 1 321 ? 33.497 47.159 44.736 1.00 39.47 319 ARG A O 1
ATOM 2574 N N . LEU A 1 322 ? 31.575 48.230 45.275 1.00 40.29 320 LEU A N 1
ATOM 2575 C CA . LEU A 1 322 ? 30.842 47.827 44.070 1.00 41.45 320 LEU A CA 1
ATOM 2576 C C . LEU A 1 322 ? 31.093 48.769 42.886 1.00 42.28 320 LEU A C 1
ATOM 2577 O O . LEU A 1 322 ? 31.698 49.842 43.042 1.00 43.18 320 LEU A O 1
#

CATH classification: 3.30.390.10 (+1 more: 3.20.20.120)

InterPro domains:
  IPR010196 o-Succinylbenzoate synthase, MenC type1 [MF_00470] (3-317)
  IPR013342 Mandelate racemase, C-terminal domain [PF13378] (119-245)
  IPR013342 Mandelate racemase, C-terminal domain [SM00922] (115-215)
  IPR029017 Enolase-like, N-terminal [G3DSA:3.30.390.10] (8-103)
  IPR029017 Enolase-like, N-terminal [SSF54826] (1-94)
  IPR036849 Enolase-like, C-terminal domain superfamily [G3DSA:3.20.20.120] (104-286)
  IPR036849 Enolase-like, C-terminal domain superfamily [SSF51604] (105-312)
  IPR041338 OSBS, enolase-like N-terminal domain [PF21508] (8-93)

B-factor: mean 22.74, std 9.94, range [10.85, 69.51]

Sequence (319 aa):
SLRWQWRIYEEPLQEPLTTAQGVWWRSRSGIYLRLEDEQGQVGYGEIAPLPGWGSETLNADIALCQQLPGHLTPEIATIPEALPAAQFGFATAWQSVGRLPYRVRPPWPICALLGSGQAALEQWQQSWQRGQTTFKWKVGVSPEEEQAILKALLAALPPGAKLRLDANGSWDRATANNRWFAWLDRHGNGKIEYVEQPLPPDQWQALLSLAQTVTTAIALDESVVSAAEVQRWVDRGWPGFFVIKTALFGDPDSLSLLLRRGLEPQRLVFSSALEGAIARTAIFHLLETWQPCHALGFGVDRWRSAPLLTTLTAYERLWERL

Nearest PDB structures (foldseek):
  3h7v-assembly1_A  TM=1.001E+00  e=8.084E-68  Thermosynechococcus vestitus BP-1
  1tkk-assembly1_A  TM=7.576E-01  e=9.064E-17  Bacillus subtilis
  2zad-assembly1_A  TM=7.883E-01  e=2.804E-15  Thermotoga maritima MSB8
  3dfy-assembly2_P  TM=7.733E-01  e=2.481E-15  Thermotoga maritima MSB8
  3u9i-assembly1_A  TM=7.707E-01  e=1.080E-14  Roseiflexus sp. RS-1

Radius of gyration: 20.14 Å; Cα contacts (8 Å, |Δi|>4): 583; chains: 1; bounding box: 40×64×41 Å

Secondary structure (DSSP, 8-state):
-EEEEEEEEEEEEEEEEEETTEEEEEEEEEEEEEE-TTS-EEEEEE---TTSSS--HHHHHHHHHHS-SEE-S----S-TT-HHHHHHHHHHHHHTTTPSPP-----BPEEE-TGGGHHHHHHHHHHTT--EEEEE----HHHHHHHHHHHHHHSPTT-EEEEE-TT---HHHHHHHHHHHHHH--TTEEEEE--S-TT-HHHHHHHHHH-SS-EEESTT--SHHHHHHHHHTT--SEEEE-HHHHS-HHHHHHHHHTT--GGGEEEB--S--HHHHHHHHHHHHHH---S-BB---TTT---PPP-SHHHHHHHHHT-

Foldseek 3Di:
DWFKDKDKDKAFWLDWDDDPVGIDGIFMWMKMWIAHPVGFIFIFIQGAFPPQADADRVVLVVVVVPQDRDDDPVSVPPDLSRALSQRGVLLRVVGGVPPPFDFDDFAAEAEAEEALSNVVPVVVVVVVPHQEYEYEDLVPPVRVLVSVLVNVVPRDPRHAYEYEDPQNDDLVRVVVVLVSCVVRNDPRYQAYENPHDLVPVVSVQVCCVDGDGAYEYESQAQELVSVVVCLVVVRPAAYEYASSRYHNVVSVVVVCVPRDPLQRYAYEHSLTAQSHVSSVSNVCVVSVHDDHHRYNRSNTHDHDHDHGPVSVVCVVVVD

GO terms:
  GO:0043748 O-succinylbenzoate synthase activity (F, EXP)

Organism: Thermosynechococcus vestitus (strain NIES-2133 / IAM M-273 / BP-1) (NCBI:txid197221)